Protein AF-A0A0Q5ERV8-F1 (afdb_monomer)

Secondary structure (DSSP, 8-state):
--HHHHHH-TT-HHHHHHHHTT--HHHHHHHHHS-PPPPPPPTTGGGS-B--TTPPPP---EEEEEE--EEEEEPPPEEEEEEEEE----SS----EEEEEEEEEEEEEEEEEES--SEEEEEEETTEEEEE-S--HHHHHHHHHHHHHEEEE---TTPPPPHHHHHHH-TTSS---TTEEEEEEEEEE-GGGTTPPPPEEEEEEE-TT---SSPPPPSS-EEEEEE-SS-------S-EEEEEEE--EESSEEE--SB--BS-EEEEEEEEEEEEEEEE--SB--BSS--SEEEEEEEEEEEEEE--SS---SS---SEEEEEEEEESSEEE-

Solvent-accessible surface area (backbone atoms only — not comparable to full-atom values): 19159 Å² total; per-residue (Å²): 125,57,42,47,43,72,76,55,38,79,82,29,69,67,55,50,49,41,59,75,67,66,65,49,56,58,60,51,46,29,71,76,69,20,81,74,74,76,81,74,86,56,94,66,61,59,40,53,59,47,71,62,85,90,64,83,78,45,78,74,72,47,77,46,75,59,33,15,24,32,51,75,43,71,55,74,65,42,80,43,78,44,80,41,80,50,82,62,89,56,102,66,92,59,71,79,50,73,45,77,44,78,38,22,28,36,37,36,27,35,39,52,31,52,30,54,40,72,43,72,42,34,34,25,51,71,86,39,81,52,37,42,65,82,80,43,77,67,21,70,66,38,31,65,62,41,52,73,43,38,47,83,44,48,9,39,80,84,46,64,46,56,66,76,54,20,73,74,69,35,82,88,68,48,75,42,54,54,38,32,16,31,38,36,40,51,67,38,82,20,46,96,51,75,47,52,83,77,52,41,34,35,27,40,28,25,69,78,86,70,77,67,93,59,81,85,79,72,95,66,68,42,72,66,50,74,48,56,100,61,91,76,91,67,90,68,88,66,52,34,40,27,44,36,40,45,64,49,76,38,73,71,54,75,55,69,53,80,38,76,56,48,68,44,41,43,30,43,40,37,34,42,36,38,32,52,28,39,40,46,56,44,59,68,73,50,63,79,46,82,36,44,31,41,42,32,35,44,34,41,30,53,31,38,40,41,59,43,88,68,90,81,59,97,88,56,83,56,82,38,80,49,76,47,63,75,48,75,74,37,73,48,83,83

Mean predicted aligned error: 19.06 Å

Foldseek 3Di:
DFPLCVPQNPPDPVNVVCVVVVVCVSVVCRVVPNDDDPDPDDPCPQQFEEADPPDDAADDAFKDDWGFFYWPFWDDKDKDFDWDFDDDPDPDDDDTDTDTDIWIWMKTKTWTHFDQFPDFQWKDWLNHTQAHPPPDPVRVVRVVVSVVFKDWDNQAQPAAFDVLVCVPQNPPPGDRNHRTTMMMGHGDTCRVVVNDDTGMITITGHDPDDPPPDDDDDPDEAAEDEDDPDDDPDDDDDHYAEYEYEQAEAAEEEDDALDEDDAHYAEYEYYNYEYAYYEYDDDHDDYNDDHQEYEYYAYEYAEEEYEDRTDDDPPDDHNYYDYYNYYYNYYDYD

pLDDT: mean 71.73, std 18.03, range [36.09, 97.12]

Sequence (334 aa):
MSLSASLFGRDSLIFKATNVLGLGLPGVLDKEFGPKDPDPQRLGELSAQTAKESEPRAIIWGRVRPIGGNIIHCQEPIKRMVKESTQGGGKGGGGKKETKVEHVFRTYAIGVCEGPITSFSRIWRNNKLVYDARGNEWGDVNNPVFLQAYRLYLGGWDQMPSPDLEAIWGVGNVPAYRGTAYIVAIDEDLTEMSGAVPQFQFEVERAEGFSLTSRVYPVEVIEAVESTPAKADAPWQGFTEALGSSGLSLEAGSLRDTLKKSSYLEALETSGLSIESGELRQTLKQSVVPPEALSSSGMSIQSGDLRRALISYLNYAPEGISSSGVSVTSGTLS

Radius of gyration: 34.54 Å; Cα contacts (8 Å, |Δi|>4): 684; chains: 1; bounding box: 85×52×98 Å

Nearest PDB structures (foldseek):
  6tba-assembly1_8A  TM=6.656E-01  e=7.388E-09  Rhodobacter capsulatus SB 1003
  6fm2-assembly1_B-2  TM=2.919E-01  e=1.476E+00  Mus musculus
  7aeb-assembly1_M  TM=2.216E-01  e=1.137E+00  Algoriphagus machipongonensis
  8fqc-assembly1_U1  TM=1.697E-01  e=4.000E-01  Agrobacterium phage Milano
  7b5h-assembly1_AK  TM=1.975E-01  e=1.024E+00  Nostoc sp. PCC 7120 = FACHB-418

Structure (mmCIF, N/CA/C/O backbone):
data_AF-A0A0Q5ERV8-F1
#
_entry.id   AF-A0A0Q5ERV8-F1
#
loop_
_atom_site.group_PDB
_atom_site.id
_atom_site.type_symbol
_atom_site.label_atom_id
_atom_site.label_alt_id
_atom_site.label_comp_id
_atom_site.label_asym_id
_atom_site.label_entity_id
_atom_site.label_seq_id
_atom_site.pdbx_PDB_ins_code
_atom_site.Cartn_x
_atom_site.Cartn_y
_atom_site.Cartn_z
_atom_site.occupancy
_atom_site.B_iso_or_equiv
_atom_site.auth_seq_id
_atom_site.auth_comp_id
_atom_site.auth_asym_id
_atom_site.auth_atom_id
_atom_site.pdbx_PDB_model_num
ATOM 1 N N . MET A 1 1 ? -19.754 16.265 -28.625 1.00 49.19 1 MET A N 1
ATOM 2 C CA . MET A 1 1 ? -19.978 16.956 -29.918 1.00 49.19 1 MET A CA 1
ATOM 3 C C . MET A 1 1 ? -19.970 18.446 -29.645 1.00 49.19 1 MET A C 1
ATOM 5 O O . MET A 1 1 ? -20.513 18.831 -28.618 1.00 49.19 1 MET A O 1
ATOM 9 N N . SER A 1 2 ? -19.336 19.257 -30.494 1.00 53.25 2 SER A N 1
ATOM 10 C CA . SER A 1 2 ? -19.306 20.711 -30.287 1.00 53.25 2 SER A CA 1
ATOM 11 C C . SER A 1 2 ? -20.701 21.310 -30.529 1.00 53.25 2 SER A C 1
ATOM 13 O O . SER A 1 2 ? -21.448 20.839 -31.396 1.00 53.25 2 SER A O 1
ATOM 15 N N . LEU A 1 3 ? -21.086 22.292 -29.714 1.00 57.50 3 LEU A N 1
ATOM 16 C CA . LEU A 1 3 ? -22.411 22.907 -29.735 1.00 57.50 3 LEU A CA 1
ATOM 17 C C . LEU A 1 3 ? -22.638 23.629 -31.066 1.00 57.50 3 LEU A C 1
ATOM 19 O O . LEU A 1 3 ? -23.703 23.502 -31.668 1.00 57.50 3 LEU A O 1
ATOM 23 N N . SER A 1 4 ? -21.607 24.299 -31.577 1.00 53.41 4 SER A N 1
ATOM 24 C CA . SER A 1 4 ? -21.635 25.015 -32.852 1.00 53.41 4 SER A CA 1
ATOM 25 C C . SER A 1 4 ? -21.908 24.085 -34.048 1.00 53.41 4 SER A C 1
ATOM 27 O O . SER A 1 4 ? -22.674 24.440 -34.948 1.00 53.41 4 SER A O 1
ATOM 29 N N . ALA A 1 5 ? -21.384 22.855 -34.022 1.00 58.03 5 ALA A N 1
ATOM 30 C CA . ALA A 1 5 ? -21.667 21.834 -35.032 1.00 58.03 5 ALA A CA 1
ATOM 31 C C . ALA A 1 5 ? -23.099 21.274 -34.937 1.00 58.03 5 ALA A C 1
ATOM 33 O O . ALA A 1 5 ? -23.677 20.915 -35.964 1.00 58.03 5 ALA A O 1
ATOM 34 N N . SER A 1 6 ? -23.674 21.214 -33.730 1.00 60.22 6 SER A N 1
ATOM 35 C CA . SER A 1 6 ? -25.061 20.776 -33.512 1.00 60.22 6 SER A CA 1
ATOM 36 C C . SER A 1 6 ? -26.098 21.846 -33.872 1.00 60.22 6 SER A C 1
ATOM 38 O O . SER A 1 6 ? -27.171 21.512 -34.364 1.00 60.22 6 SER A O 1
ATOM 40 N N . LEU A 1 7 ? -25.763 23.127 -33.675 1.00 60.00 7 LEU A N 1
ATOM 41 C CA . LEU A 1 7 ? -26.682 24.251 -33.862 1.00 60.00 7 LEU A CA 1
ATOM 42 C C . LEU A 1 7 ? -26.772 24.702 -35.325 1.00 60.00 7 LEU A C 1
ATOM 44 O O . LEU A 1 7 ? -27.844 25.072 -35.794 1.00 60.00 7 LEU A O 1
ATOM 48 N N . PHE A 1 8 ? -25.653 24.660 -36.056 1.00 61.97 8 PHE A N 1
ATOM 49 C CA . PHE A 1 8 ? -25.588 25.139 -37.440 1.00 61.97 8 PHE A CA 1
ATOM 50 C C . PHE A 1 8 ? -25.385 24.028 -38.468 1.00 61.97 8 PHE A C 1
ATOM 52 O O . PHE A 1 8 ? -25.477 24.294 -39.661 1.00 61.97 8 PHE A O 1
ATOM 59 N N . GLY A 1 9 ? -25.102 22.797 -38.040 1.00 54.19 9 GLY A N 1
ATOM 60 C CA . GLY A 1 9 ? -24.682 21.721 -38.931 1.00 54.19 9 GLY A CA 1
ATOM 61 C C . GLY A 1 9 ? -23.258 21.946 -39.447 1.00 54.19 9 GLY A C 1
ATOM 62 O O . GLY A 1 9 ? -22.920 23.002 -39.984 1.00 54.19 9 GLY A O 1
ATOM 63 N N . ARG A 1 10 ? -22.411 20.921 -39.320 1.00 58.88 10 ARG A N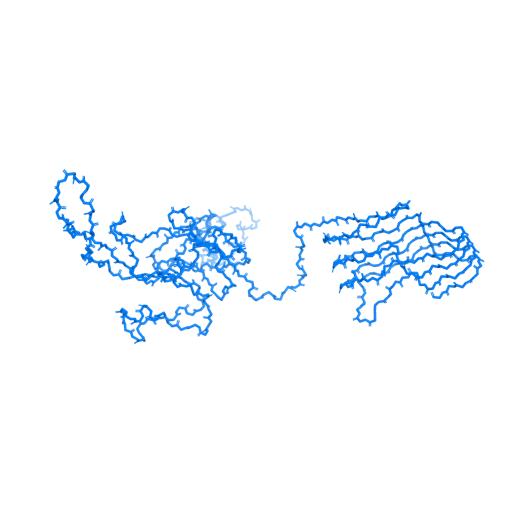 1
ATOM 64 C CA . ARG A 1 10 ? -20.982 20.963 -39.691 1.00 58.88 10 ARG A CA 1
ATOM 65 C C . ARG A 1 10 ? -20.732 21.350 -41.160 1.00 58.88 10 ARG A C 1
ATOM 67 O O . ARG A 1 10 ? -19.657 21.846 -41.490 1.00 58.88 10 ARG A O 1
ATOM 74 N N . ASP A 1 11 ? -21.732 21.159 -42.021 1.00 57.53 11 ASP A N 1
ATOM 75 C CA . ASP A 1 11 ? -21.670 21.464 -43.451 1.00 57.53 11 ASP A CA 1
ATOM 76 C C . ASP A 1 11 ? -22.308 22.789 -43.879 1.00 57.53 11 ASP A C 1
ATOM 78 O O . ASP A 1 11 ? -22.239 23.122 -45.065 1.00 57.53 11 ASP A O 1
ATOM 82 N N . SER A 1 12 ? -22.881 23.573 -42.961 1.00 63.12 12 SER A N 1
ATOM 83 C CA . SER A 1 12 ? -23.524 24.829 -43.348 1.00 63.12 12 SER A CA 1
ATOM 84 C C . SER A 1 12 ? -22.529 25.892 -43.812 1.00 63.12 12 SER A C 1
ATOM 86 O O . SER A 1 12 ? -21.405 26.018 -43.316 1.00 63.12 12 SER A O 1
ATOM 88 N N . LEU A 1 13 ? -22.989 26.710 -44.764 1.00 57.94 13 LEU A N 1
ATOM 89 C CA . LEU A 1 13 ? -22.261 27.874 -45.272 1.00 57.94 13 LEU A CA 1
ATOM 90 C C . LEU A 1 13 ? -21.894 28.852 -44.151 1.00 57.94 13 LEU A C 1
ATOM 92 O O . LEU A 1 13 ? -20.821 29.436 -44.198 1.00 57.94 13 LEU A O 1
ATOM 96 N N . ILE A 1 14 ? -22.737 28.985 -43.124 1.00 59.53 14 ILE A N 1
ATOM 97 C CA . ILE A 1 14 ? -22.493 29.865 -41.973 1.00 59.53 14 ILE A CA 1
ATOM 98 C C . ILE A 1 14 ? -21.323 29.343 -41.129 1.00 59.53 14 ILE A C 1
ATOM 100 O O . ILE A 1 14 ? -20.436 30.119 -40.770 1.00 59.53 14 ILE A O 1
ATOM 104 N N . PHE A 1 15 ? -21.264 28.033 -40.867 1.00 55.47 15 PHE A N 1
ATOM 105 C CA . PHE A 1 15 ? -20.173 27.411 -40.111 1.00 55.47 15 PHE A CA 1
ATOM 106 C C . PHE A 1 15 ? -18.837 27.457 -40.873 1.00 55.47 15 PHE A C 1
ATOM 108 O O . PHE A 1 15 ? -17.791 27.769 -40.304 1.00 55.47 15 PHE A O 1
ATOM 115 N N . LYS A 1 16 ? -18.864 27.201 -42.189 1.00 57.66 16 LYS A N 1
ATOM 116 C CA . LYS A 1 16 ? -17.670 27.262 -43.050 1.00 57.66 16 LYS A CA 1
ATOM 117 C C . LYS A 1 16 ? -17.186 28.701 -43.261 1.00 57.66 16 LYS A C 1
ATOM 119 O O . LYS A 1 16 ? -15.992 28.953 -43.137 1.00 57.66 16 LYS A O 1
ATOM 124 N N . ALA A 1 17 ? -18.088 29.652 -43.511 1.00 56.34 17 ALA A N 1
ATOM 125 C CA . ALA A 1 17 ? -17.728 31.051 -43.741 1.00 56.34 17 ALA A CA 1
ATOM 126 C C . ALA A 1 17 ? -17.146 31.720 -42.488 1.00 56.34 17 ALA A C 1
ATOM 128 O O . ALA A 1 17 ? -16.145 32.420 -42.586 1.00 56.34 17 ALA A O 1
ATOM 129 N N . THR A 1 18 ? -17.712 31.477 -41.302 1.00 56.78 18 THR A N 1
ATOM 130 C CA . THR A 1 18 ? -17.202 32.071 -40.050 1.00 56.78 18 THR A CA 1
ATOM 131 C C . THR A 1 18 ? -15.837 31.517 -39.632 1.00 56.78 18 THR A C 1
ATOM 133 O O . THR A 1 18 ? -15.022 32.276 -39.107 1.00 56.78 18 THR A O 1
ATOM 136 N N . ASN A 1 19 ? -15.548 30.241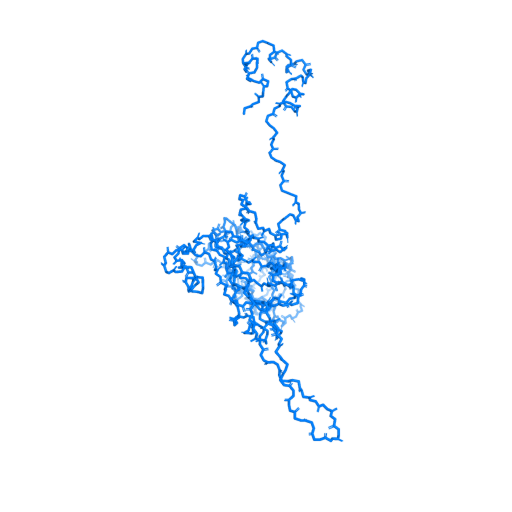 -39.926 1.00 55.16 19 ASN A N 1
ATOM 137 C CA . ASN A 1 19 ? -14.217 29.652 -39.734 1.00 55.16 19 ASN A CA 1
ATOM 138 C C . ASN A 1 19 ? -13.190 30.161 -40.759 1.00 55.16 19 ASN A C 1
ATOM 140 O O . ASN A 1 19 ? -12.080 30.513 -40.374 1.00 55.16 19 ASN A O 1
ATOM 144 N N . VAL A 1 20 ? -13.551 30.247 -42.046 1.00 55.81 20 VAL A N 1
ATOM 145 C CA . VAL A 1 20 ? -12.650 30.750 -43.106 1.00 55.81 20 VAL A CA 1
ATOM 146 C C . VAL A 1 20 ? -12.330 32.238 -42.925 1.00 55.81 20 VAL A C 1
ATOM 148 O O . VAL A 1 20 ? -11.217 32.664 -43.213 1.00 55.81 20 VAL A O 1
ATOM 151 N N . LEU A 1 21 ? -13.274 33.027 -42.403 1.00 56.84 21 LEU A N 1
ATOM 152 C CA . LEU A 1 21 ? -13.084 34.454 -42.119 1.00 56.84 21 LEU A CA 1
ATOM 153 C C . LEU A 1 21 ? -12.353 34.732 -40.793 1.00 56.84 21 LEU A C 1
ATOM 155 O O . LEU A 1 21 ? -12.175 35.894 -40.439 1.00 56.84 21 LEU A O 1
ATOM 159 N N . GLY A 1 22 ? -11.949 33.701 -40.038 1.00 48.47 22 GLY A N 1
ATOM 160 C CA . GLY A 1 22 ? -11.204 33.870 -38.785 1.00 48.47 22 GLY A CA 1
ATOM 161 C C . GLY A 1 22 ? -11.983 34.583 -37.673 1.00 48.47 22 GLY A C 1
ATOM 162 O O . GLY A 1 22 ? -11.385 35.040 -36.704 1.00 48.47 22 GLY A O 1
ATOM 163 N N . LEU A 1 23 ? -13.314 34.675 -37.783 1.00 62.12 23 LEU A N 1
ATOM 164 C CA . LEU A 1 23 ? -14.152 35.430 -36.844 1.00 62.12 23 LEU A CA 1
ATOM 165 C C . LEU A 1 23 ? -14.303 34.741 -35.479 1.00 62.12 23 LEU A C 1
ATOM 167 O O . LEU A 1 23 ? -14.907 35.311 -34.576 1.00 62.12 23 LEU A O 1
ATOM 171 N N . GLY A 1 24 ? -13.798 33.512 -35.318 1.00 58.03 24 GLY A N 1
ATOM 172 C CA . GLY A 1 24 ? -13.720 32.806 -34.033 1.00 58.03 24 GLY A CA 1
ATOM 173 C C . GLY A 1 24 ? -15.063 32.451 -33.383 1.00 58.03 24 GLY A C 1
ATOM 174 O O . GLY A 1 24 ? -15.069 31.752 -32.375 1.00 58.03 24 GLY A O 1
ATOM 175 N N . LEU A 1 25 ? -16.195 32.873 -33.961 1.00 61.00 25 LEU A N 1
ATOM 176 C CA . LEU A 1 25 ? -17.546 32.682 -33.422 1.00 61.00 25 LEU A CA 1
ATOM 177 C C . LEU A 1 25 ? -17.860 31.220 -33.056 1.00 61.00 25 LEU A C 1
ATOM 179 O O . LEU A 1 25 ? -18.384 31.010 -31.964 1.00 61.00 25 LEU A O 1
ATOM 183 N N . PRO A 1 26 ? -17.500 30.199 -33.865 1.00 57.97 26 PRO A N 1
ATOM 184 C CA . PRO A 1 26 ? -17.715 28.804 -33.478 1.00 57.97 26 PRO A CA 1
ATOM 185 C C . PRO A 1 26 ? -16.903 28.396 -32.240 1.00 57.97 26 PRO A C 1
ATOM 187 O O . PRO A 1 26 ? -17.426 27.718 -31.362 1.00 57.97 26 PRO A O 1
ATOM 190 N N . GLY A 1 27 ? -15.652 28.860 -32.134 1.00 60.34 27 GLY A N 1
ATOM 191 C CA . GLY A 1 27 ? -14.776 28.584 -30.993 1.00 60.34 27 GLY A CA 1
ATOM 192 C C . GLY A 1 27 ? -15.199 29.308 -29.713 1.00 60.34 27 GLY A C 1
ATOM 193 O O . GLY A 1 27 ? -15.074 28.746 -28.631 1.00 60.34 27 GLY A O 1
ATOM 194 N N . VAL A 1 28 ? -15.745 30.524 -29.820 1.00 65.44 28 VAL A N 1
ATOM 195 C CA . VAL A 1 28 ? -16.307 31.267 -28.677 1.00 65.44 28 VAL A CA 1
ATOM 196 C C . VAL A 1 28 ? -17.597 30.607 -28.182 1.00 65.44 28 VAL A C 1
ATOM 198 O O . VAL A 1 28 ? -17.741 30.387 -26.983 1.00 65.44 28 VAL A O 1
ATOM 201 N N . LEU A 1 29 ? -18.490 30.208 -29.096 1.00 63.91 29 LEU A N 1
ATOM 202 C CA . LEU A 1 29 ? -19.724 29.484 -28.764 1.00 63.91 29 LEU A CA 1
ATOM 203 C C . LEU A 1 29 ? -19.446 28.126 -28.109 1.00 63.91 29 LEU A C 1
ATOM 205 O O . LEU A 1 29 ? -20.093 27.783 -27.123 1.00 63.91 29 LEU A O 1
ATOM 209 N N . ASP A 1 30 ? -18.467 27.371 -28.611 1.00 61.72 30 ASP A N 1
ATOM 210 C CA . ASP A 1 30 ? -18.083 26.092 -28.006 1.00 61.72 30 ASP A CA 1
ATOM 211 C C . ASP A 1 30 ? -17.361 26.264 -26.665 1.00 61.72 30 ASP A C 1
ATOM 213 O O . ASP A 1 30 ? -17.523 25.433 -25.777 1.00 61.72 30 ASP A O 1
ATOM 217 N N . LYS A 1 31 ? -16.608 27.350 -26.474 1.00 65.25 31 LYS A N 1
ATOM 218 C CA . LYS A 1 31 ? -15.930 27.632 -25.204 1.00 65.25 31 LYS A CA 1
ATOM 219 C C . LYS A 1 31 ? -16.889 28.107 -24.107 1.00 65.25 31 LYS A C 1
ATOM 221 O O . LYS A 1 31 ? -16.689 27.760 -22.945 1.00 65.25 31 LYS A O 1
ATOM 226 N N . GLU A 1 32 ? -17.902 28.903 -24.447 1.00 68.00 32 GLU A N 1
ATOM 227 C CA . GLU A 1 32 ? -18.882 29.392 -23.465 1.00 68.00 32 GLU A CA 1
ATOM 228 C C . GLU A 1 32 ? -20.012 28.395 -23.191 1.00 68.00 32 GLU A C 1
ATOM 230 O O . GLU A 1 32 ? -20.431 28.253 -22.041 1.00 68.00 32 GLU A O 1
ATOM 235 N N . PHE A 1 33 ? -20.487 27.689 -24.221 1.00 65.44 33 PHE A N 1
ATOM 236 C CA . PHE A 1 33 ? -21.714 26.888 -24.151 1.00 65.44 33 PHE A CA 1
ATOM 237 C C . PHE A 1 33 ? -21.541 25.435 -24.612 1.00 65.44 33 PHE A C 1
ATOM 239 O O . PHE A 1 33 ? -22.496 24.659 -24.555 1.00 65.44 33 PHE A O 1
ATOM 246 N N . GLY A 1 34 ? -20.351 25.045 -25.074 1.00 66.12 34 GLY A N 1
ATOM 247 C CA . GLY A 1 34 ? -20.043 23.649 -25.369 1.00 66.12 34 GLY A CA 1
ATOM 248 C C . GLY A 1 34 ? -19.969 22.791 -24.104 1.00 66.12 34 GLY A C 1
ATOM 249 O O . GLY A 1 34 ? -19.878 23.318 -22.991 1.00 66.12 34 GLY A O 1
ATOM 250 N N . PRO A 1 35 ? -20.021 21.453 -24.250 1.00 58.66 35 PRO A N 1
ATOM 251 C CA . PRO A 1 35 ? -19.768 20.552 -23.135 1.00 58.66 35 PRO A CA 1
ATOM 252 C C . PRO A 1 35 ? -18.378 20.864 -22.585 1.00 58.66 35 PRO A C 1
ATOM 254 O O . PRO A 1 35 ? -17.379 20.668 -23.275 1.00 58.66 35 PRO A O 1
ATOM 257 N N . LYS A 1 36 ? -18.328 21.412 -21.369 1.00 62.06 36 LYS A N 1
ATOM 258 C CA . LYS A 1 36 ? -17.065 21.647 -20.679 1.00 62.06 36 LYS A CA 1
ATOM 259 C C . LYS A 1 36 ? -16.442 20.286 -20.423 1.00 62.06 36 LYS A C 1
ATOM 261 O O . LYS A 1 36 ? -17.098 19.420 -19.838 1.00 62.06 36 LYS A O 1
ATOM 266 N N . ASP A 1 37 ? -15.208 20.108 -20.878 1.00 63.56 37 ASP A N 1
ATOM 267 C CA . ASP A 1 37 ? -14.415 18.973 -20.433 1.00 63.56 37 ASP A CA 1
ATOM 268 C C . ASP A 1 37 ? -14.395 18.992 -18.896 1.00 63.56 37 ASP A C 1
ATOM 270 O O . ASP A 1 37 ? -14.334 20.078 -18.303 1.00 63.56 37 ASP A O 1
ATOM 274 N N . PRO A 1 38 ? -14.526 17.830 -18.234 1.00 64.12 38 PRO A N 1
ATOM 275 C CA . PRO A 1 38 ? -14.392 17.778 -16.788 1.00 64.12 38 PRO A CA 1
ATOM 276 C C . PRO A 1 38 ? -13.040 18.381 -16.406 1.00 64.12 38 PRO A C 1
ATOM 278 O O . PRO A 1 38 ? -12.035 18.118 -17.075 1.00 64.12 38 PRO A O 1
ATOM 281 N N . ASP A 1 39 ? -13.028 19.204 -15.355 1.00 67.62 39 ASP A N 1
ATOM 282 C CA . ASP A 1 39 ? -11.789 19.810 -14.876 1.00 67.62 39 ASP A CA 1
ATOM 283 C C . ASP A 1 39 ? -10.752 18.696 -14.645 1.00 67.62 39 ASP A C 1
ATOM 285 O O . ASP A 1 39 ? -11.054 17.707 -13.966 1.00 67.62 39 ASP A O 1
ATOM 289 N N . PRO A 1 40 ? -9.545 18.808 -15.229 1.00 68.06 40 PRO A N 1
ATOM 290 C CA . PRO A 1 40 ? -8.520 17.799 -15.034 1.00 68.06 40 PRO A CA 1
ATOM 291 C C . PRO A 1 40 ? -8.138 17.751 -13.555 1.00 68.06 40 PRO A C 1
ATOM 293 O O . PRO A 1 40 ? -8.025 18.795 -12.903 1.00 68.06 40 PRO A O 1
ATOM 296 N N . GLN A 1 41 ? -7.904 16.540 -13.040 1.00 67.44 41 GLN A N 1
ATOM 297 C CA . GLN A 1 41 ? -7.442 16.357 -11.666 1.00 67.44 41 GLN A CA 1
ATOM 298 C C . GLN A 1 41 ? -6.180 17.179 -11.420 1.00 67.44 41 GLN A C 1
ATOM 300 O O . GLN A 1 41 ? -5.211 17.121 -12.186 1.00 67.44 41 GLN A O 1
ATOM 305 N N . ARG A 1 42 ? -6.196 17.960 -10.342 1.00 74.94 42 ARG A N 1
ATOM 306 C CA . ARG A 1 42 ? -5.069 18.818 -9.985 1.00 74.94 42 ARG A CA 1
ATOM 307 C C . ARG A 1 42 ? -4.015 18.018 -9.239 1.00 74.94 42 ARG A C 1
ATOM 309 O O . ARG A 1 42 ? -4.303 17.067 -8.510 1.00 74.94 42 ARG A O 1
ATOM 316 N N . LEU A 1 43 ? -2.765 18.449 -9.382 1.00 71.81 43 LEU A N 1
ATOM 317 C CA . LEU A 1 43 ? -1.654 17.860 -8.647 1.00 71.81 43 LEU A CA 1
ATOM 318 C C . LEU A 1 43 ? -1.932 17.948 -7.135 1.00 71.81 43 LEU A C 1
ATOM 320 O O . LEU A 1 43 ? -2.144 19.035 -6.602 1.00 71.81 43 LEU A O 1
ATOM 324 N N . GLY A 1 44 ? -1.933 16.801 -6.456 1.00 72.81 44 GLY A N 1
ATOM 325 C CA . GLY A 1 44 ? -2.169 16.706 -5.013 1.00 72.81 44 GLY A CA 1
ATOM 326 C C . GLY A 1 44 ? -3.580 16.281 -4.598 1.00 72.81 44 GLY A C 1
ATOM 327 O O . GLY A 1 44 ? -3.740 15.865 -3.454 1.00 72.81 44 GLY A O 1
ATOM 328 N N . GLU A 1 45 ? -4.578 16.274 -5.489 1.00 71.56 45 GLU A N 1
ATOM 329 C CA . GLU A 1 45 ? -5.929 15.775 -5.152 1.00 71.56 45 GLU A CA 1
ATOM 330 C C . GLU A 1 45 ? -5.915 14.291 -4.757 1.00 71.56 45 GLU A C 1
ATOM 332 O O . GLU A 1 45 ? -6.629 13.881 -3.847 1.00 71.56 45 GLU A O 1
ATOM 337 N N . LEU A 1 46 ? -4.997 13.514 -5.340 1.00 78.38 46 LEU A N 1
ATOM 338 C CA . LEU A 1 46 ? -4.770 12.103 -5.014 1.00 78.38 46 LEU A CA 1
ATOM 339 C C . LEU A 1 46 ? -4.336 11.864 -3.554 1.00 78.38 46 LEU A C 1
ATOM 341 O O . LEU A 1 46 ? -4.472 10.754 -3.045 1.00 78.38 46 LEU A O 1
ATOM 345 N N . SER A 1 47 ? -3.807 12.886 -2.874 1.00 82.25 47 SER A N 1
ATOM 346 C CA . SER A 1 47 ? -3.281 12.773 -1.506 1.00 82.25 47 SER A CA 1
ATOM 347 C C . SER A 1 47 ? -4.347 12.837 -0.412 1.00 82.25 47 SER A C 1
ATOM 349 O O . SER A 1 47 ? -4.059 12.489 0.735 1.00 82.25 47 SER A O 1
ATOM 351 N N . ALA A 1 48 ? -5.554 13.295 -0.751 1.00 85.56 48 ALA A N 1
ATOM 352 C CA . ALA A 1 48 ? -6.647 13.454 0.194 1.00 85.56 48 ALA A CA 1
ATOM 353 C C . ALA A 1 48 ? -7.422 12.140 0.344 1.00 85.56 48 ALA A C 1
ATOM 355 O O . ALA A 1 48 ? -7.816 11.533 -0.650 1.00 85.56 48 ALA A O 1
ATOM 356 N N . GLN A 1 49 ? -7.658 11.710 1.585 1.00 92.31 49 GLN A N 1
ATOM 357 C CA . GLN A 1 49 ? -8.517 10.560 1.850 1.00 92.31 49 GLN A CA 1
ATOM 358 C C . GLN A 1 49 ? -9.988 10.974 1.796 1.00 92.31 49 GLN A C 1
ATOM 360 O O . GLN A 1 49 ? -10.389 11.968 2.410 1.00 92.31 49 GLN A O 1
ATOM 365 N N . THR A 1 50 ? -10.807 10.184 1.109 1.00 91.38 50 THR A N 1
ATOM 366 C CA . THR A 1 50 ? -12.246 10.430 0.956 1.00 91.38 50 THR A CA 1
ATOM 367 C C . THR A 1 50 ? -13.087 9.280 1.523 1.00 91.38 50 THR A C 1
ATOM 369 O O . THR A 1 50 ? -12.567 8.267 1.994 1.00 91.38 50 THR A O 1
ATOM 372 N N . ALA A 1 51 ? -14.405 9.476 1.566 1.00 92.12 51 ALA A N 1
ATOM 373 C CA . ALA A 1 51 ? -15.399 8.455 1.923 1.00 92.12 51 ALA A CA 1
ATOM 374 C C . ALA A 1 51 ? -16.656 8.607 1.049 1.00 92.12 51 ALA A C 1
ATOM 376 O O . ALA A 1 51 ? -17.783 8.452 1.518 1.00 92.12 51 ALA A O 1
ATOM 377 N N . LYS A 1 52 ? -16.462 9.057 -0.195 1.00 90.50 52 LYS A N 1
ATOM 378 C CA . LYS A 1 52 ? -17.543 9.427 -1.110 1.00 90.50 52 LYS A CA 1
ATOM 379 C C . LYS A 1 52 ? -17.762 8.328 -2.137 1.00 90.50 52 LYS A C 1
ATOM 381 O O . LYS A 1 52 ? -16.829 7.643 -2.560 1.00 90.50 52 LYS A O 1
ATOM 386 N N . GLU A 1 53 ? -19.006 8.201 -2.567 1.00 87.31 53 GLU A N 1
ATOM 387 C CA . GLU A 1 53 ? -19.346 7.390 -3.727 1.00 87.31 53 GLU A CA 1
ATOM 388 C C . GLU A 1 53 ? -18.905 8.096 -5.015 1.00 87.31 53 GLU A C 1
ATOM 390 O O . GLU A 1 53 ? -18.897 9.324 -5.092 1.00 87.31 53 GLU A O 1
ATOM 395 N N . SER A 1 54 ? -18.577 7.310 -6.042 1.00 85.69 54 SER A N 1
ATOM 396 C CA . SER A 1 54 ? -18.161 7.791 -7.373 1.00 85.69 54 SER A CA 1
ATOM 397 C C . SER A 1 54 ? -16.824 8.542 -7.433 1.00 85.69 54 SER A C 1
ATOM 399 O O . SER A 1 54 ? -16.538 9.201 -8.431 1.00 85.69 54 SER A O 1
ATOM 401 N N . GLU A 1 55 ? -15.978 8.416 -6.409 1.00 86.00 55 GLU A N 1
ATOM 402 C CA . GLU A 1 55 ? -14.586 8.862 -6.506 1.00 86.00 55 GLU A CA 1
ATOM 403 C C . GLU A 1 55 ? -13.813 7.977 -7.501 1.00 86.00 55 GLU A C 1
ATOM 405 O O . GLU A 1 55 ? -13.961 6.747 -7.487 1.00 86.00 55 GLU A O 1
ATOM 410 N N . PRO A 1 56 ? -12.990 8.569 -8.381 1.00 84.50 56 PRO A N 1
ATOM 411 C CA . PRO A 1 56 ? -12.218 7.818 -9.354 1.00 84.50 56 PRO A CA 1
ATOM 412 C C . PRO A 1 56 ? -11.181 6.936 -8.659 1.00 84.50 56 PRO A C 1
ATOM 414 O O . PRO A 1 56 ? -10.466 7.358 -7.748 1.00 84.50 56 PRO A O 1
ATOM 417 N N . ARG A 1 57 ? -11.057 5.695 -9.131 1.00 87.69 57 ARG A N 1
ATOM 418 C CA . ARG A 1 57 ? -10.019 4.777 -8.664 1.00 87.69 57 ARG A CA 1
ATOM 419 C C . ARG A 1 57 ? -8.696 5.122 -9.337 1.00 87.69 57 ARG A C 1
ATOM 421 O O . ARG A 1 57 ? -8.590 5.079 -10.560 1.00 87.69 57 ARG A O 1
ATOM 428 N N . ALA A 1 58 ? -7.684 5.433 -8.535 1.00 89.00 58 ALA A N 1
ATOM 429 C CA . ALA A 1 58 ? -6.367 5.785 -9.043 1.00 89.00 58 ALA A CA 1
ATOM 430 C C . ALA A 1 58 ? -5.686 4.596 -9.736 1.00 89.00 58 ALA A C 1
ATOM 432 O O . ALA A 1 58 ? -5.627 3.499 -9.179 1.00 89.00 58 ALA A O 1
ATOM 433 N N . ILE A 1 59 ? -5.121 4.839 -10.917 1.00 89.12 59 ILE A N 1
ATOM 434 C CA . ILE A 1 59 ? -4.224 3.916 -11.615 1.00 89.12 59 ILE A CA 1
ATOM 435 C C . ILE A 1 59 ? -2.816 4.485 -11.480 1.00 89.12 59 ILE A C 1
ATOM 437 O O . ILE A 1 59 ? -2.594 5.669 -11.732 1.00 89.12 59 ILE A O 1
ATOM 441 N N . ILE A 1 60 ? -1.882 3.655 -11.028 1.00 86.88 60 ILE A N 1
ATOM 442 C CA . ILE A 1 60 ? -0.514 4.069 -10.720 1.00 86.88 60 ILE A CA 1
ATOM 443 C C . ILE A 1 60 ? 0.489 3.227 -11.495 1.00 86.88 60 ILE A C 1
ATOM 445 O O . ILE A 1 60 ? 0.247 2.053 -11.772 1.00 86.88 60 ILE A O 1
ATOM 449 N N . TRP A 1 61 ? 1.636 3.825 -11.792 1.00 85.88 61 TRP A N 1
ATOM 450 C CA . TRP A 1 61 ? 2.752 3.162 -12.454 1.00 85.88 61 TRP A CA 1
ATOM 451 C C . TRP A 1 61 ? 4.045 3.493 -11.717 1.00 85.88 61 TRP A C 1
ATOM 453 O O . TRP A 1 61 ? 4.290 4.652 -11.378 1.00 85.88 61 TRP A O 1
ATOM 463 N N . GLY A 1 62 ? 4.863 2.474 -11.449 1.00 86.94 62 GLY A N 1
ATOM 464 C CA . GLY A 1 62 ? 6.058 2.626 -10.625 1.00 86.94 62 GLY A CA 1
ATOM 465 C C . GLY A 1 62 ? 5.711 2.878 -9.157 1.00 86.94 62 GLY A C 1
ATOM 466 O O . GLY A 1 62 ? 4.725 2.347 -8.643 1.00 86.94 62 GLY A O 1
ATOM 467 N N . ARG A 1 63 ? 6.540 3.674 -8.473 1.00 89.38 63 ARG A N 1
ATOM 468 C CA . ARG A 1 63 ? 6.373 4.018 -7.056 1.00 89.38 63 ARG A CA 1
ATOM 469 C C . ARG A 1 63 ? 5.769 5.413 -6.917 1.00 89.38 63 ARG A C 1
ATOM 471 O O . ARG A 1 63 ? 6.416 6.401 -7.253 1.00 89.38 63 ARG A O 1
ATOM 478 N N . VAL A 1 64 ? 4.547 5.497 -6.391 1.00 87.69 64 VAL A N 1
ATOM 479 C CA . VAL A 1 64 ? 3.788 6.755 -6.295 1.00 87.69 64 VAL A CA 1
ATOM 480 C C . VAL A 1 64 ? 3.470 7.091 -4.840 1.00 87.69 64 VAL A C 1
ATOM 482 O O . VAL A 1 64 ? 3.048 6.234 -4.064 1.00 87.69 64 VAL A O 1
ATOM 485 N N . ARG A 1 65 ? 3.665 8.366 -4.483 1.00 86.62 65 ARG A N 1
ATOM 486 C CA . ARG A 1 65 ? 3.364 8.964 -3.175 1.00 86.62 65 ARG A CA 1
ATOM 487 C C . ARG A 1 65 ? 2.937 10.426 -3.361 1.00 86.62 65 ARG A C 1
ATOM 489 O O . ARG A 1 65 ? 3.579 11.111 -4.155 1.00 86.62 65 ARG A O 1
ATOM 496 N N . PRO A 1 66 ? 2.016 10.964 -2.540 1.00 88.00 66 PRO A N 1
ATOM 497 C CA . PRO A 1 66 ? 1.145 10.288 -1.570 1.00 88.00 66 PRO A CA 1
ATOM 498 C C . PRO A 1 66 ? -0.240 9.972 -2.156 1.00 88.00 66 PRO A C 1
ATOM 500 O O . PRO A 1 66 ? -0.789 10.775 -2.906 1.00 88.00 66 PRO A O 1
ATOM 503 N N . ILE A 1 67 ? -0.815 8.830 -1.770 1.00 92.81 67 ILE A N 1
ATOM 504 C CA . ILE A 1 67 ? -2.187 8.427 -2.125 1.00 92.81 67 ILE A CA 1
ATOM 505 C C . ILE A 1 67 ? -3.032 8.397 -0.849 1.00 92.81 67 ILE A C 1
ATOM 507 O O . ILE A 1 67 ? -2.632 7.731 0.096 1.00 92.81 67 ILE A O 1
ATOM 511 N N . GLY A 1 68 ? -4.164 9.098 -0.794 1.00 91.31 68 GLY A N 1
ATOM 512 C CA . GLY A 1 68 ? -5.047 9.134 0.384 1.00 91.31 68 GLY A CA 1
ATOM 513 C C . GLY A 1 68 ? -6.041 7.969 0.458 1.00 91.31 68 GLY A C 1
ATOM 514 O O . GLY A 1 68 ? -6.385 7.505 1.541 1.00 91.31 68 GLY A O 1
ATOM 515 N N . GLY A 1 69 ? -6.462 7.447 -0.698 1.00 92.75 69 GLY A N 1
ATOM 516 C CA . GLY A 1 69 ? -7.458 6.376 -0.795 1.00 92.75 69 GLY A CA 1
ATOM 517 C C . GLY A 1 69 ? -8.888 6.821 -0.453 1.00 92.75 69 GLY A C 1
ATOM 518 O O . GLY A 1 69 ? -9.143 7.966 -0.088 1.00 92.75 69 GLY A O 1
ATOM 519 N N . ASN A 1 70 ? -9.839 5.900 -0.578 1.00 95.19 70 ASN A N 1
ATOM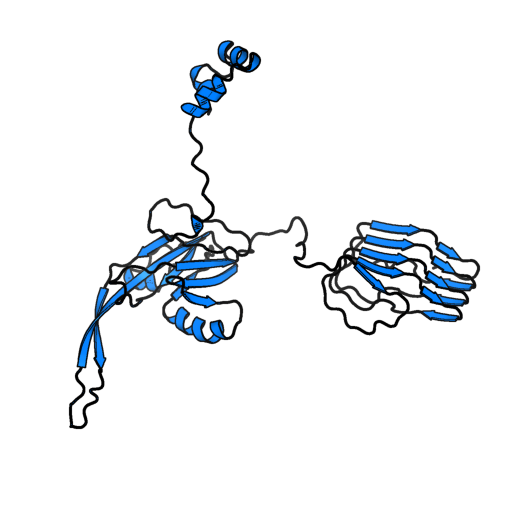 520 C CA . ASN A 1 70 ? -11.256 6.115 -0.281 1.00 95.19 70 ASN A CA 1
ATOM 521 C C . ASN A 1 70 ? -11.756 5.037 0.687 1.00 95.19 70 ASN A C 1
ATOM 523 O O . ASN A 1 70 ? -11.445 3.858 0.516 1.00 95.19 70 ASN A O 1
ATOM 527 N N . ILE A 1 71 ? -12.537 5.410 1.699 1.00 95.50 71 ILE A N 1
ATOM 528 C CA . ILE A 1 71 ? -13.153 4.444 2.617 1.00 95.50 71 ILE A CA 1
ATOM 529 C C . ILE A 1 71 ? -14.235 3.669 1.853 1.00 95.50 71 ILE A C 1
ATOM 531 O O . ILE A 1 71 ? -15.222 4.248 1.410 1.00 95.50 71 ILE A O 1
ATOM 535 N N . ILE A 1 72 ? -14.049 2.354 1.709 1.00 94.44 72 ILE A N 1
ATOM 536 C CA . ILE A 1 72 ? -14.920 1.464 0.913 1.00 94.44 72 ILE A CA 1
ATOM 537 C C . ILE A 1 72 ? -15.843 0.593 1.768 1.00 94.44 72 ILE A C 1
ATOM 539 O O . ILE A 1 72 ? -16.818 0.039 1.261 1.00 94.44 72 ILE A O 1
ATOM 543 N N . HIS A 1 73 ? -15.516 0.431 3.0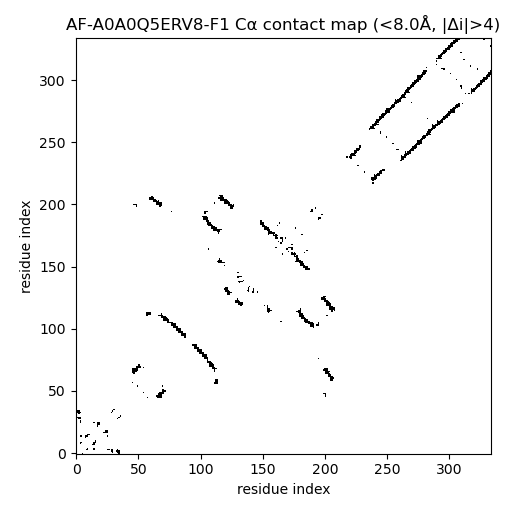49 1.00 93.62 73 HIS A N 1
ATOM 544 C CA . HIS A 1 73 ? -16.304 -0.338 4.004 1.00 93.62 73 HIS A CA 1
ATOM 545 C C . HIS A 1 73 ? -16.054 0.209 5.405 1.00 93.62 73 HIS A C 1
ATOM 547 O O . HIS A 1 73 ? -14.914 0.530 5.737 1.00 93.62 73 HIS A O 1
ATOM 553 N N . CYS A 1 74 ? -17.082 0.344 6.237 1.00 93.81 74 CYS A N 1
ATOM 554 C CA . CYS A 1 74 ? -16.907 0.942 7.556 1.00 93.81 74 CYS A CA 1
ATOM 555 C C . CYS A 1 74 ? -18.009 0.505 8.518 1.00 93.81 74 CYS A C 1
ATOM 557 O O . CYS A 1 74 ? -19.191 0.670 8.225 1.00 93.81 74 CYS A O 1
ATOM 559 N N . GLN A 1 75 ? -17.622 -0.027 9.675 1.00 93.19 75 GLN A N 1
ATOM 560 C CA . GLN A 1 75 ? -18.543 -0.343 10.764 1.00 93.19 75 GLN A CA 1
ATOM 561 C C . GLN A 1 75 ? -19.007 0.932 11.470 1.00 93.19 75 GLN A C 1
ATOM 563 O O . GLN A 1 75 ? -18.360 1.976 11.382 1.00 93.19 75 GLN A O 1
ATOM 568 N N . GLU A 1 76 ? -20.108 0.864 12.208 1.00 89.88 76 GLU A N 1
ATOM 569 C CA . GLU A 1 76 ? -20.421 1.876 13.217 1.00 89.88 76 GLU A CA 1
ATOM 570 C C . GLU A 1 76 ? -19.408 1.816 14.379 1.00 89.88 76 GLU A C 1
ATOM 572 O O . GLU A 1 76 ? -18.885 0.741 14.685 1.00 89.88 76 GLU A O 1
ATOM 577 N N . PRO A 1 77 ? -19.085 2.951 15.023 1.00 87.75 77 PRO A N 1
ATOM 578 C CA . PRO A 1 77 ? -18.177 2.965 16.165 1.00 87.75 77 PRO A CA 1
ATOM 579 C C . PRO A 1 77 ? -18.787 2.216 17.360 1.00 87.75 77 PRO A C 1
ATOM 581 O O . PRO A 1 77 ? -19.888 2.536 17.811 1.00 87.75 77 PRO A O 1
ATOM 584 N N . ILE A 1 78 ? -18.053 1.247 17.909 1.00 87.56 78 ILE A N 1
ATOM 585 C CA . ILE A 1 78 ? -18.482 0.442 19.057 1.00 87.56 78 ILE A CA 1
ATOM 586 C C . ILE A 1 78 ? -17.772 0.932 20.314 1.00 87.56 78 ILE A C 1
ATOM 588 O O . ILE A 1 78 ? -16.547 0.916 20.403 1.00 87.56 78 ILE A O 1
ATOM 592 N N . LYS A 1 79 ? -18.548 1.302 21.331 1.00 85.00 79 LYS A N 1
ATOM 593 C CA . LYS A 1 79 ? -18.033 1.639 22.662 1.00 85.00 79 LYS A CA 1
ATOM 594 C C . LYS A 1 79 ? -17.857 0.372 23.497 1.00 85.00 79 LYS A C 1
ATOM 596 O O . LYS A 1 79 ? -18.799 -0.404 23.651 1.00 85.00 79 LYS A O 1
ATOM 601 N N . ARG A 1 80 ? -16.667 0.157 24.059 1.00 83.88 80 ARG A N 1
ATOM 602 C CA . ARG A 1 80 ? -16.370 -0.952 24.977 1.00 83.88 80 ARG A CA 1
ATOM 603 C C . ARG A 1 80 ? -15.741 -0.416 26.254 1.00 83.88 80 ARG A C 1
ATOM 605 O O . ARG A 1 80 ? -14.847 0.420 26.217 1.00 83.88 80 ARG A O 1
ATOM 612 N N . MET A 1 81 ? -16.193 -0.919 27.399 1.00 70.06 81 MET A N 1
ATOM 613 C CA . MET A 1 81 ? -15.552 -0.611 28.676 1.00 70.06 81 MET A CA 1
ATOM 614 C C . MET A 1 81 ? -14.292 -1.458 28.825 1.00 70.06 81 MET A C 1
ATOM 616 O O . MET A 1 81 ? -14.382 -2.677 28.981 1.00 70.06 81 MET A O 1
ATOM 620 N N . VAL A 1 82 ? -13.132 -0.812 28.821 1.00 73.81 82 VAL A N 1
ATOM 621 C CA . VAL A 1 82 ? -11.849 -1.450 29.108 1.00 73.81 82 VAL A CA 1
ATOM 622 C C . VAL A 1 82 ? -11.506 -1.183 30.570 1.00 73.81 82 VAL A C 1
ATOM 624 O O . VAL A 1 82 ? -11.713 -0.091 31.105 1.00 73.81 82 VAL A O 1
ATOM 627 N N . LYS A 1 83 ? -11.048 -2.224 31.266 1.00 65.12 83 LYS A N 1
ATOM 628 C CA . LYS A 1 83 ? -10.576 -2.091 32.643 1.00 65.12 83 LYS A CA 1
ATOM 629 C C . LYS A 1 83 ? -9.120 -1.656 32.609 1.00 65.12 83 LYS A C 1
ATOM 631 O O . LYS A 1 83 ? -8.261 -2.461 32.260 1.00 65.12 83 LYS A O 1
ATOM 636 N N . GLU A 1 84 ? -8.841 -0.432 33.032 1.00 64.69 84 GLU A N 1
ATOM 637 C CA . GLU A 1 84 ? -7.471 0.022 33.229 1.00 64.69 84 GLU A CA 1
ATOM 638 C C . GLU A 1 84 ? -7.102 -0.071 34.712 1.00 64.69 84 GLU A C 1
ATOM 640 O O . GLU A 1 84 ? -7.818 0.414 35.599 1.00 64.69 84 GLU A O 1
ATOM 645 N N . SER A 1 85 ? -5.973 -0.720 35.011 1.00 51.72 85 SER A N 1
ATOM 646 C CA . SER A 1 85 ? -5.429 -0.719 36.367 1.00 51.72 85 SER A CA 1
ATOM 647 C C . SER A 1 85 ? -4.479 0.462 36.535 1.00 51.72 85 SER A C 1
ATOM 649 O O . SER A 1 85 ? -3.306 0.388 36.175 1.00 51.72 85 SER A O 1
ATOM 651 N N . THR A 1 86 ? -4.963 1.551 37.121 1.00 51.84 86 THR A N 1
ATOM 652 C CA . THR A 1 86 ? -4.091 2.639 37.579 1.00 51.84 86 THR A CA 1
ATOM 653 C C . THR A 1 86 ? -3.384 2.233 38.871 1.00 51.84 86 THR A C 1
ATOM 655 O O . THR A 1 86 ? -4.023 1.929 39.883 1.00 51.84 86 THR A O 1
ATOM 658 N N . GLN A 1 87 ? -2.050 2.217 38.852 1.00 46.72 87 GLN A N 1
ATOM 659 C CA . GLN A 1 87 ? -1.235 1.948 40.033 1.00 46.72 87 GLN A CA 1
ATOM 660 C C . GLN A 1 87 ? -1.208 3.209 40.913 1.00 46.72 87 GLN A C 1
ATOM 662 O O . GLN A 1 87 ? -0.545 4.193 40.600 1.00 46.72 87 GLN A O 1
ATOM 667 N N . GLY A 1 88 ? -1.980 3.202 42.003 1.00 45.81 88 GLY A N 1
ATOM 668 C CA . GLY A 1 88 ? -2.014 4.293 42.975 1.00 45.81 88 GLY A CA 1
ATOM 669 C C . GLY A 1 88 ? -0.694 4.390 43.739 1.00 45.81 88 GLY A C 1
ATOM 670 O O . GLY A 1 88 ? -0.472 3.660 44.702 1.00 45.81 88 GLY A O 1
ATOM 671 N N . GLY A 1 89 ? 0.193 5.284 43.306 1.00 45.88 89 GLY A N 1
ATOM 672 C CA . GLY A 1 89 ? 1.426 5.624 44.011 1.00 45.88 89 GLY A CA 1
ATOM 673 C C . GLY A 1 89 ? 1.142 6.498 45.231 1.00 45.88 89 GLY A C 1
ATOM 674 O O . GLY A 1 89 ? 1.183 7.719 45.147 1.00 45.88 89 GLY A O 1
ATOM 675 N N . GLY A 1 90 ? 0.858 5.871 46.371 1.00 49.06 90 GLY A N 1
ATOM 676 C CA . GLY A 1 90 ? 0.770 6.528 47.672 1.00 49.06 90 GLY A CA 1
ATOM 677 C C . GLY A 1 90 ? 1.425 5.652 48.732 1.00 49.06 90 GLY A C 1
ATOM 678 O O . GLY A 1 90 ? 1.114 4.467 48.839 1.00 49.06 90 GLY A O 1
ATOM 679 N N . LYS A 1 91 ? 2.358 6.220 49.505 1.00 54.38 91 LYS A N 1
ATOM 680 C CA . LYS A 1 91 ? 3.078 5.557 50.605 1.00 54.38 91 LYS A CA 1
ATOM 681 C C . LYS A 1 91 ? 2.096 5.283 51.758 1.00 54.38 91 LYS A C 1
ATOM 683 O O . LYS A 1 91 ? 2.064 6.011 52.739 1.00 54.38 91 LYS A O 1
ATOM 688 N N . GLY A 1 92 ? 1.241 4.277 51.585 1.00 50.31 92 GLY A N 1
ATOM 689 C CA . GLY A 1 92 ? 0.170 3.929 52.516 1.00 50.31 92 GLY A CA 1
ATOM 690 C C . GLY A 1 92 ? -0.963 3.156 51.843 1.00 50.31 92 GLY A C 1
ATOM 691 O O . GLY A 1 92 ? -1.992 3.735 51.529 1.00 50.31 92 GLY A O 1
ATOM 692 N N . GLY A 1 93 ? -0.765 1.853 51.615 1.00 51.50 93 GLY A N 1
ATOM 693 C CA . GLY A 1 93 ? -1.835 0.840 51.593 1.00 51.50 93 GLY A CA 1
ATOM 694 C C . GLY A 1 93 ? -3.095 1.073 50.741 1.00 51.50 93 GLY A C 1
ATOM 695 O O . GLY A 1 93 ? -4.148 0.560 51.106 1.00 51.50 93 GLY A O 1
ATOM 696 N N . GLY A 1 94 ? -3.036 1.819 49.635 1.00 42.72 94 GLY A N 1
ATOM 697 C CA . GLY A 1 94 ? -4.184 2.031 48.747 1.00 42.72 94 GLY A CA 1
ATOM 698 C C . GLY A 1 94 ? -4.294 0.931 47.691 1.00 42.72 94 GLY A C 1
ATOM 699 O O . GLY A 1 94 ? -3.429 0.823 46.825 1.00 42.72 94 GLY A O 1
ATOM 700 N N . GLY A 1 95 ? -5.343 0.108 47.761 1.00 52.78 95 GLY A N 1
ATOM 701 C CA . GLY A 1 95 ? -5.622 -0.950 46.785 1.00 52.78 95 GLY A CA 1
ATOM 702 C C . GLY A 1 95 ? -5.714 -0.447 45.337 1.00 52.78 95 GLY A C 1
ATOM 703 O O . GLY A 1 95 ? -5.984 0.728 45.083 1.00 52.78 95 GLY A O 1
ATOM 704 N N . LYS A 1 96 ? -5.495 -1.359 44.377 1.00 47.62 96 LYS A N 1
ATOM 705 C CA . LYS A 1 96 ? -5.650 -1.100 42.936 1.00 47.62 96 LYS A CA 1
ATOM 706 C C . LYS A 1 96 ? -7.037 -0.503 42.673 1.00 47.62 96 LYS A C 1
ATOM 708 O O . LYS A 1 96 ? -8.044 -1.187 42.835 1.00 47.62 96 LYS A O 1
ATOM 713 N N . LYS A 1 97 ? -7.094 0.767 42.271 1.00 49.69 97 LYS A N 1
ATOM 714 C CA . LYS A 1 97 ? -8.333 1.394 41.808 1.00 49.69 97 LYS A CA 1
ATOM 715 C C . LYS A 1 97 ? -8.508 1.001 40.342 1.00 49.69 97 LYS A C 1
ATOM 717 O O . LYS A 1 97 ? -7.797 1.515 39.480 1.00 49.69 97 LYS A O 1
ATOM 722 N N . GLU A 1 98 ? -9.387 0.033 40.086 1.00 55.00 98 GLU A N 1
ATOM 723 C CA . GLU A 1 98 ? -9.833 -0.296 38.730 1.00 55.00 98 GLU A CA 1
ATOM 724 C C . GLU A 1 98 ? -10.685 0.869 38.220 1.00 55.00 98 GLU A C 1
ATOM 726 O O . GLU A 1 98 ? -11.791 1.099 38.716 1.00 55.00 98 GLU A O 1
ATOM 731 N N . THR A 1 99 ? -10.168 1.624 37.253 1.00 60.38 99 THR A N 1
ATOM 732 C CA . THR A 1 99 ? -10.952 2.650 36.562 1.00 60.38 99 THR A CA 1
ATOM 733 C C . THR A 1 99 ? -11.453 2.022 35.267 1.00 60.38 99 THR A C 1
ATOM 735 O O . THR A 1 99 ? -10.669 1.519 34.466 1.00 60.38 99 THR A O 1
ATOM 738 N N . LYS A 1 100 ? -12.775 1.977 35.077 1.00 63.94 100 LYS A N 1
ATOM 739 C CA . LYS A 1 100 ? -13.363 1.566 33.798 1.00 63.94 100 LYS A CA 1
ATOM 740 C C . LYS A 1 100 ? -13.328 2.772 32.870 1.00 63.94 100 LYS A C 1
ATOM 742 O O . LYS A 1 100 ? -14.006 3.757 33.156 1.00 63.94 100 LYS A O 1
ATOM 747 N N . VAL A 1 101 ? -12.545 2.691 31.801 1.00 73.69 101 VAL A N 1
ATOM 748 C CA . VAL A 1 101 ? -12.484 3.719 30.758 1.00 73.69 101 VAL A CA 1
ATOM 749 C C . VAL A 1 101 ? -13.282 3.217 29.556 1.00 73.69 101 VAL A C 1
ATOM 751 O O . VAL A 1 101 ? -13.265 2.030 29.226 1.00 73.69 101 VAL A O 1
ATOM 754 N N . GLU A 1 102 ? -14.073 4.099 28.953 1.00 80.88 102 GLU A N 1
ATOM 755 C CA . GLU A 1 102 ? -14.822 3.795 27.735 1.00 80.88 102 GLU A CA 1
ATOM 756 C C . GLU A 1 102 ? -13.899 4.007 26.531 1.00 80.88 102 GLU A C 1
ATOM 758 O O . GLU A 1 102 ? -13.475 5.132 26.281 1.00 80.88 102 GLU A O 1
ATOM 763 N N . HIS A 1 103 ? -13.594 2.930 25.806 1.00 86.62 103 HIS A N 1
ATOM 764 C CA . HIS A 1 103 ? -12.833 2.974 24.561 1.00 86.62 103 HIS A CA 1
ATOM 765 C C . HIS A 1 103 ? -13.771 2.843 23.362 1.00 86.62 103 HIS A C 1
ATOM 767 O O . HIS A 1 103 ? -14.791 2.151 23.430 1.00 86.62 103 HIS A O 1
ATOM 773 N N . VAL A 1 104 ? -13.433 3.501 22.256 1.00 88.88 104 VAL A N 1
ATOM 774 C CA . VAL A 1 104 ? -14.206 3.478 21.010 1.00 88.88 104 VAL A CA 1
ATOM 775 C C . VAL A 1 104 ? -13.422 2.712 19.958 1.00 88.88 104 VAL A C 1
ATOM 777 O O . VAL A 1 104 ? -12.342 3.142 19.574 1.00 88.88 104 VAL A O 1
ATOM 780 N N . PHE A 1 105 ? -13.987 1.618 19.460 1.00 90.88 105 PHE A N 1
ATOM 781 C CA . PHE A 1 105 ? -13.363 0.761 18.459 1.00 90.88 105 PHE A CA 1
ATOM 782 C C . PHE A 1 105 ? -14.106 0.793 17.129 1.00 90.88 105 PHE A C 1
ATOM 784 O O . PHE A 1 105 ? -15.326 0.993 17.093 1.00 90.88 105 PHE A O 1
ATOM 791 N N . ARG A 1 106 ? -13.382 0.580 16.027 1.00 93.31 106 ARG A N 1
ATOM 792 C CA . ARG A 1 106 ? -13.983 0.532 14.690 1.00 93.31 106 ARG A CA 1
ATOM 793 C C . ARG A 1 106 ? -13.200 -0.358 13.730 1.00 93.31 106 ARG A C 1
ATOM 795 O O . ARG A 1 106 ? -11.981 -0.262 13.652 1.00 93.31 106 ARG A O 1
ATOM 802 N N . THR A 1 107 ? -13.924 -1.149 12.940 1.00 94.56 107 THR A N 1
ATOM 803 C CA . THR A 1 107 ? -13.372 -1.881 11.789 1.00 94.56 107 THR A CA 1
ATOM 804 C C . THR A 1 107 ? -13.752 -1.172 10.494 1.00 94.56 107 THR A C 1
ATOM 806 O O . THR A 1 107 ? -14.917 -0.813 10.297 1.00 94.56 107 THR A O 1
ATOM 809 N N . TYR A 1 108 ? -12.790 -0.951 9.603 1.00 95.31 108 TYR A N 1
ATOM 810 C CA . TYR A 1 108 ? -13.023 -0.270 8.328 1.00 95.31 108 TYR A CA 1
ATOM 811 C C . TYR A 1 108 ? -12.002 -0.687 7.266 1.00 95.31 108 TYR A C 1
ATOM 813 O O . TYR A 1 108 ? -10.947 -1.237 7.573 1.00 95.31 108 TYR A O 1
ATOM 821 N N . ALA A 1 109 ? -12.324 -0.418 6.003 1.00 96.50 109 ALA A N 1
ATOM 822 C CA . ALA A 1 109 ? -11.487 -0.709 4.853 1.00 96.50 109 ALA A CA 1
ATOM 823 C C . ALA A 1 109 ? -11.291 0.535 3.982 1.00 96.50 109 ALA A C 1
ATOM 825 O O . ALA A 1 109 ? -12.239 1.285 3.732 1.00 96.50 109 ALA A O 1
ATOM 826 N N . ILE A 1 110 ? -10.066 0.729 3.492 1.00 96.50 110 ILE A N 1
ATOM 827 C CA . ILE A 1 110 ? -9.679 1.851 2.628 1.00 96.50 110 ILE A CA 1
ATOM 828 C C . ILE A 1 110 ? -9.152 1.296 1.307 1.00 96.50 110 ILE A C 1
ATOM 830 O O . ILE A 1 110 ? -8.127 0.616 1.288 1.00 96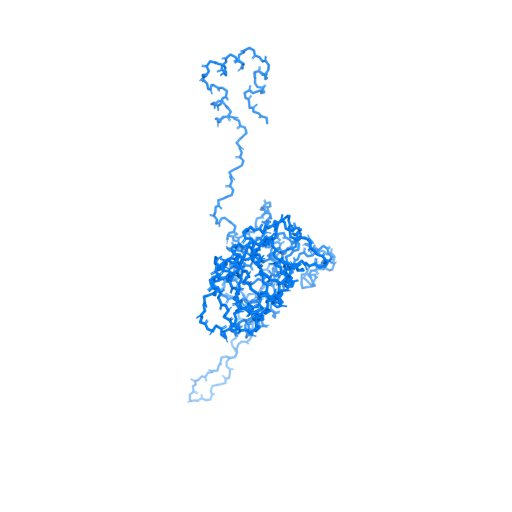.50 110 ILE A O 1
ATOM 834 N N . GLY A 1 111 ? -9.842 1.596 0.207 1.00 96.12 111 GLY A N 1
ATOM 835 C CA . GLY A 1 111 ? -9.388 1.318 -1.153 1.00 96.12 111 GLY A CA 1
ATOM 836 C C . GLY A 1 111 ? -8.364 2.356 -1.595 1.00 96.12 111 GLY A C 1
ATOM 837 O O . GLY A 1 111 ? -8.632 3.551 -1.539 1.00 96.12 111 GLY A O 1
ATOM 838 N N . VAL A 1 112 ? -7.187 1.911 -2.022 1.00 95.19 112 VAL A N 1
ATOM 839 C CA . VAL A 1 112 ? -6.040 2.791 -2.284 1.00 95.19 112 VAL A CA 1
ATOM 840 C C . VAL A 1 112 ? -5.898 3.081 -3.772 1.00 95.19 112 VAL A C 1
ATOM 842 O O . VAL A 1 112 ? -5.887 4.237 -4.184 1.00 95.19 112 VAL A O 1
ATOM 845 N N . CYS A 1 113 ? -5.788 2.038 -4.590 1.00 94.12 113 CYS A N 1
ATOM 846 C CA . CYS A 1 113 ? -5.603 2.165 -6.032 1.00 94.12 113 CYS A CA 1
ATOM 847 C C . CYS A 1 113 ? -6.037 0.887 -6.755 1.00 94.12 113 CYS A C 1
ATOM 849 O O . CYS A 1 113 ? -6.404 -0.115 -6.137 1.00 94.12 113 CYS A O 1
ATOM 851 N N . GLU A 1 114 ? -6.024 0.929 -8.080 1.00 93.56 114 GLU A N 1
ATOM 852 C CA . GLU A 1 114 ? -6.225 -0.247 -8.909 1.00 93.56 114 GLU A CA 1
ATOM 853 C C . GLU A 1 114 ? -5.061 -1.235 -8.758 1.00 93.56 114 GLU A C 1
ATOM 855 O O . GLU A 1 114 ? -3.895 -0.878 -8.956 1.00 93.56 114 GLU A O 1
ATOM 860 N N . GLY A 1 115 ? -5.409 -2.480 -8.432 1.00 90.00 115 GLY A N 1
ATOM 861 C CA . GLY A 1 115 ? -4.489 -3.609 -8.378 1.00 90.00 115 GLY A CA 1
ATOM 862 C C . GLY A 1 115 ? -4.418 -4.383 -9.704 1.00 90.00 115 GLY A C 1
ATOM 863 O O . GLY A 1 115 ? -5.169 -4.089 -10.635 1.00 90.00 115 GLY A O 1
ATOM 864 N N . PRO A 1 116 ? -3.528 -5.379 -9.802 1.00 92.38 116 PRO A N 1
ATOM 865 C CA . PRO A 1 116 ? -2.641 -5.831 -8.738 1.00 92.38 116 PRO A CA 1
ATOM 866 C C . PRO A 1 116 ? -1.443 -4.887 -8.576 1.00 92.38 116 PRO A C 1
ATOM 868 O O . PRO A 1 116 ? -0.908 -4.347 -9.547 1.00 92.38 116 PRO A O 1
ATOM 871 N N . ILE A 1 117 ? -1.053 -4.645 -7.327 1.00 92.06 117 ILE A N 1
ATOM 872 C CA . ILE A 1 117 ? 0.149 -3.877 -6.984 1.00 92.06 117 ILE A CA 1
ATOM 873 C C . ILE A 1 117 ? 1.274 -4.830 -6.580 1.00 92.06 117 ILE A C 1
ATOM 875 O O . ILE A 1 117 ? 1.021 -5.920 -6.073 1.00 92.06 117 ILE A O 1
ATOM 879 N N . THR A 1 118 ? 2.521 -4.398 -6.757 1.00 90.75 118 THR A N 1
ATOM 880 C CA . THR A 1 118 ? 3.696 -5.163 -6.324 1.00 90.75 118 THR A CA 1
ATOM 881 C C . THR A 1 118 ? 3.784 -5.179 -4.801 1.00 90.75 118 THR A C 1
ATOM 883 O O . THR A 1 118 ? 3.971 -6.232 -4.196 1.00 90.75 118 THR A O 1
ATOM 886 N N . SER A 1 119 ? 3.658 -4.009 -4.167 1.00 90.94 119 SER A N 1
ATOM 887 C CA . SER A 1 119 ? 3.718 -3.883 -2.710 1.00 90.94 119 SER A CA 1
ATOM 888 C C . SER A 1 119 ? 3.207 -2.528 -2.215 1.00 90.94 119 SER A C 1
ATOM 890 O O . SER A 1 119 ? 3.224 -1.517 -2.924 1.00 90.94 119 SER A O 1
ATOM 892 N N . PHE A 1 120 ? 2.787 -2.497 -0.949 1.00 93.88 120 PHE A N 1
ATOM 893 C CA . PHE A 1 120 ? 2.733 -1.259 -0.177 1.00 93.88 120 PHE A CA 1
ATOM 894 C C . PHE A 1 120 ? 4.149 -0.964 0.320 1.00 93.88 120 PHE A C 1
ATOM 896 O O . PHE A 1 120 ? 4.710 -1.764 1.061 1.00 93.88 120 PHE A O 1
ATOM 903 N N . SER A 1 121 ? 4.744 0.159 -0.083 1.00 93.38 121 SER A N 1
ATOM 904 C CA . SER A 1 121 ? 6.102 0.504 0.348 1.00 93.38 121 SER A CA 1
ATOM 905 C C . SER A 1 121 ? 6.089 1.181 1.713 1.00 93.38 121 SER A C 1
ATOM 907 O O . SER A 1 121 ? 6.841 0.792 2.601 1.00 93.38 121 SER A O 1
ATOM 909 N N . ARG A 1 122 ? 5.221 2.180 1.911 1.00 94.94 122 ARG A N 1
ATOM 910 C CA . ARG A 1 122 ? 5.107 2.917 3.178 1.00 94.94 122 ARG A CA 1
ATOM 911 C C . ARG A 1 122 ? 3.677 3.363 3.442 1.00 94.94 122 ARG A C 1
ATOM 913 O O . ARG A 1 122 ? 2.941 3.670 2.506 1.00 94.94 122 ARG A O 1
ATOM 920 N N . ILE A 1 123 ? 3.307 3.442 4.717 1.00 96.44 123 ILE A N 1
ATOM 921 C CA . ILE A 1 123 ? 1.990 3.917 5.154 1.00 96.44 123 ILE A CA 1
ATOM 922 C C . ILE A 1 123 ? 2.178 4.943 6.265 1.00 96.44 123 ILE A C 1
ATOM 924 O O . ILE A 1 123 ? 2.943 4.728 7.209 1.00 96.44 123 ILE A O 1
ATOM 928 N N . TRP A 1 124 ? 1.458 6.056 6.155 1.00 95.62 124 TRP A N 1
ATOM 929 C CA . TRP A 1 124 ? 1.375 7.081 7.186 1.00 95.62 124 TRP A CA 1
ATOM 930 C C . TRP A 1 124 ? -0.045 7.162 7.727 1.00 95.62 124 TRP A C 1
ATOM 932 O O . TRP A 1 124 ? -0.997 7.121 6.957 1.00 95.62 124 TRP A O 1
ATOM 942 N N . ARG A 1 125 ? -0.168 7.337 9.042 1.00 93.69 125 ARG A N 1
ATOM 943 C CA . ARG A 1 125 ? -1.412 7.581 9.778 1.00 93.69 125 ARG A CA 1
ATOM 944 C C . ARG A 1 125 ? -1.296 8.936 10.467 1.00 93.69 125 ARG A C 1
ATOM 946 O O . ARG A 1 125 ? -0.378 9.140 11.259 1.00 93.69 125 ARG A O 1
ATOM 953 N N . ASN A 1 126 ? -2.184 9.877 10.152 1.00 92.44 126 ASN A N 1
ATOM 954 C CA . ASN A 1 126 ? -2.136 11.270 10.614 1.00 92.44 126 ASN A CA 1
ATOM 955 C C . ASN A 1 126 ? -0.720 11.876 10.475 1.00 92.44 126 ASN A C 1
ATOM 957 O O . ASN A 1 126 ? -0.166 12.422 11.429 1.00 92.44 126 ASN A O 1
ATOM 961 N N . ASN A 1 127 ? -0.110 11.718 9.293 1.00 91.31 127 ASN A N 1
ATOM 962 C CA . ASN A 1 127 ? 1.263 12.131 8.953 1.00 91.31 127 ASN A CA 1
ATOM 963 C C . ASN A 1 127 ? 2.406 11.435 9.723 1.00 91.31 127 ASN A C 1
ATOM 965 O O . ASN A 1 127 ? 3.571 11.770 9.505 1.00 91.31 127 ASN A O 1
ATOM 969 N N . LYS A 1 128 ? 2.127 10.444 10.577 1.00 93.38 128 LYS A N 1
ATOM 970 C CA . LYS A 1 128 ? 3.152 9.626 11.245 1.00 93.38 128 LYS A CA 1
ATOM 971 C C . LYS A 1 128 ? 3.372 8.328 10.481 1.00 93.38 128 LYS A C 1
ATOM 973 O O . LYS A 1 128 ? 2.405 7.667 10.118 1.00 93.38 128 LYS A O 1
ATOM 978 N N . LEU A 1 129 ? 4.628 7.965 10.235 1.00 94.81 129 LEU A N 1
ATOM 979 C CA . LEU A 1 129 ? 4.971 6.693 9.595 1.00 94.81 129 LEU A CA 1
ATOM 980 C C . LEU A 1 129 ? 4.555 5.536 10.517 1.00 94.81 129 LEU A C 1
ATOM 982 O O . LEU A 1 129 ? 4.894 5.553 11.698 1.00 94.81 129 LEU A O 1
ATOM 986 N N . VAL A 1 130 ? 3.808 4.569 9.982 1.00 95.06 130 VAL A N 1
ATOM 987 C CA . VAL A 1 130 ? 3.327 3.382 10.722 1.00 95.06 130 VAL A CA 1
ATOM 988 C C . VAL A 1 130 ? 3.759 2.061 10.089 1.00 95.06 130 VAL A C 1
ATOM 990 O O . VAL A 1 130 ? 3.752 1.038 10.763 1.00 95.06 130 VAL A O 1
ATOM 993 N N . TYR A 1 131 ? 4.160 2.082 8.820 1.00 95.88 131 TYR A N 1
ATOM 994 C CA . TYR A 1 131 ? 4.616 0.904 8.091 1.00 95.88 131 TYR A CA 1
ATOM 995 C C . TYR A 1 131 ? 5.680 1.306 7.070 1.00 95.88 131 TYR A C 1
ATOM 997 O O . TYR A 1 131 ? 5.497 2.300 6.359 1.00 95.88 131 TYR A O 1
ATOM 1005 N N . ASP A 1 132 ? 6.765 0.537 6.990 1.00 94.56 132 ASP A N 1
ATOM 1006 C CA . ASP A 1 132 ? 7.853 0.732 6.027 1.00 94.56 132 ASP A CA 1
ATOM 1007 C C . ASP A 1 132 ? 8.442 -0.613 5.573 1.00 94.56 132 ASP A C 1
ATOM 1009 O O . ASP A 1 132 ? 9.135 -1.293 6.325 1.00 94.56 132 ASP A O 1
ATOM 1013 N N . ALA A 1 133 ? 8.163 -1.008 4.331 1.00 89.69 133 ALA A N 1
ATOM 1014 C CA . ALA A 1 133 ? 8.566 -2.286 3.742 1.00 89.69 133 ALA A CA 1
ATOM 1015 C C . ALA A 1 133 ? 9.921 -2.241 3.011 1.00 89.69 133 ALA A C 1
ATOM 1017 O O . ALA A 1 133 ? 10.258 -3.166 2.275 1.00 89.69 133 ALA A O 1
ATOM 1018 N N . ARG A 1 134 ? 10.713 -1.175 3.173 1.00 86.38 134 ARG A N 1
ATOM 1019 C CA . ARG A 1 134 ? 11.996 -1.004 2.460 1.00 86.38 134 ARG A CA 1
ATOM 1020 C C . ARG A 1 134 ? 13.169 -1.793 3.052 1.00 86.38 134 ARG A C 1
ATOM 1022 O O . ARG A 1 134 ? 14.278 -1.663 2.543 1.00 86.38 134 ARG A O 1
ATOM 1029 N N . GLY A 1 135 ? 12.943 -2.569 4.113 1.00 87.31 135 GLY A N 1
ATOM 1030 C CA . GLY A 1 135 ? 13.986 -3.343 4.795 1.00 87.31 135 GLY A CA 1
ATOM 1031 C C . GLY A 1 135 ? 14.917 -2.478 5.648 1.00 87.31 135 GLY A C 1
ATOM 1032 O O . GLY A 1 135 ? 16.134 -2.588 5.535 1.00 87.31 135 GLY A O 1
ATOM 1033 N N . ASN A 1 136 ? 14.353 -1.574 6.456 1.00 89.00 136 ASN A N 1
ATOM 1034 C CA . ASN A 1 136 ? 15.097 -0.780 7.434 1.00 89.00 136 ASN A CA 1
ATOM 1035 C C . ASN A 1 136 ? 14.808 -1.245 8.871 1.00 89.00 136 ASN A C 1
ATOM 1037 O O . ASN A 1 136 ? 13.745 -1.792 9.155 1.00 89.00 136 ASN A O 1
ATOM 1041 N N . GLU A 1 137 ? 15.727 -0.953 9.798 1.00 91.06 137 GLU A N 1
ATOM 1042 C CA . GLU A 1 137 ? 15.609 -1.361 11.210 1.00 91.06 137 GLU A CA 1
ATOM 1043 C C . GLU A 1 137 ? 14.309 -0.862 11.866 1.00 91.06 137 GLU A C 1
ATOM 1045 O O . GLU A 1 137 ? 13.713 -1.538 12.703 1.00 91.06 137 GLU A O 1
ATOM 1050 N N . TRP A 1 138 ? 13.841 0.328 11.469 1.00 93.56 138 TRP A N 1
ATOM 1051 C CA . TRP A 1 138 ? 12.579 0.879 11.959 1.00 93.56 138 TRP A CA 1
ATOM 1052 C C . TRP A 1 138 ? 11.382 0.018 11.528 1.00 93.56 138 TRP A C 1
ATOM 1054 O O . TRP A 1 138 ? 10.517 -0.283 12.352 1.00 93.56 138 TRP A O 1
ATOM 1064 N N . GLY A 1 139 ? 11.329 -0.395 10.260 1.00 90.06 139 GLY A N 1
ATOM 1065 C CA . GLY A 1 139 ? 10.278 -1.247 9.711 1.00 90.06 139 GLY A CA 1
ATOM 1066 C C . GLY A 1 139 ? 10.272 -2.635 10.345 1.00 90.06 139 GLY A C 1
ATOM 1067 O O . GLY A 1 139 ? 9.204 -3.129 10.698 1.00 90.06 139 GLY A O 1
ATOM 1068 N N . ASP A 1 140 ? 11.439 -3.226 10.594 1.00 89.81 140 ASP A N 1
ATOM 1069 C CA . ASP A 1 140 ? 11.544 -4.559 11.207 1.00 89.81 140 ASP A CA 1
ATOM 1070 C C . ASP A 1 140 ? 10.893 -4.624 12.598 1.00 89.81 140 ASP A C 1
ATOM 1072 O O . ASP A 1 140 ? 10.262 -5.621 12.953 1.00 89.81 140 ASP A O 1
ATOM 1076 N N . VAL A 1 141 ? 10.982 -3.537 13.371 1.00 92.31 141 VAL A N 1
ATOM 1077 C CA . VAL A 1 141 ? 10.366 -3.439 14.703 1.00 92.31 141 VAL A CA 1
ATOM 1078 C C . VAL A 1 141 ? 8.880 -3.072 14.627 1.00 92.31 141 VAL A C 1
ATOM 1080 O O . VAL A 1 141 ? 8.070 -3.626 15.371 1.00 92.31 141 VAL A O 1
ATOM 1083 N N . ASN A 1 142 ? 8.496 -2.137 13.751 1.00 93.44 142 ASN A N 1
ATOM 1084 C CA . ASN A 1 142 ? 7.149 -1.550 13.759 1.00 93.44 142 ASN A CA 1
ATOM 1085 C C . ASN A 1 142 ? 6.147 -2.277 12.848 1.00 93.44 142 ASN A C 1
ATOM 1087 O O . ASN A 1 142 ? 4.959 -2.336 13.173 1.00 93.44 142 ASN A O 1
ATOM 1091 N N . ASN A 1 143 ? 6.595 -2.877 11.742 1.00 93.06 143 ASN A N 1
ATOM 1092 C CA . ASN A 1 143 ? 5.709 -3.563 10.799 1.00 93.06 143 ASN A CA 1
ATOM 1093 C C . ASN A 1 143 ? 4.939 -4.729 11.442 1.00 93.06 143 ASN A C 1
ATOM 1095 O O . ASN A 1 143 ? 3.736 -4.821 11.195 1.00 93.06 143 ASN A O 1
ATOM 1099 N N . PRO A 1 144 ? 5.540 -5.598 12.285 1.00 93.44 144 PRO A N 1
ATOM 1100 C CA . PRO A 1 144 ? 4.789 -6.671 12.935 1.00 93.44 144 PRO A CA 1
ATOM 1101 C C . PRO A 1 144 ? 3.690 -6.145 13.862 1.00 93.44 144 PRO A C 1
ATOM 1103 O O . PRO A 1 144 ? 2.628 -6.752 13.944 1.00 93.44 144 PRO A O 1
ATOM 1106 N N . VAL A 1 145 ? 3.921 -5.013 14.538 1.00 92.75 145 VAL A N 1
ATOM 1107 C CA . VAL A 1 145 ? 2.926 -4.365 15.408 1.00 92.75 145 VAL A CA 1
ATOM 1108 C C . VAL A 1 145 ? 1.777 -3.810 14.572 1.00 92.75 145 VAL A C 1
ATOM 1110 O O . VAL A 1 145 ? 0.613 -4.041 14.889 1.00 92.75 145 VAL A O 1
ATOM 1113 N N . PHE A 1 146 ? 2.091 -3.138 13.463 1.00 93.06 146 PHE A N 1
ATOM 1114 C CA . PHE A 1 146 ? 1.086 -2.643 12.528 1.00 93.06 146 PHE A CA 1
ATOM 1115 C C . PHE A 1 146 ? 0.239 -3.787 11.945 1.00 93.06 146 PHE A C 1
ATOM 1117 O O . PHE A 1 146 ? -0.987 -3.745 11.979 1.00 93.06 146 PHE A O 1
ATOM 1124 N N . LEU A 1 147 ? 0.866 -4.870 11.488 1.00 93.69 147 LEU A N 1
ATOM 1125 C CA . LEU A 1 147 ? 0.167 -6.000 10.868 1.00 93.69 147 LEU A CA 1
ATOM 1126 C C . LEU A 1 147 ? -0.704 -6.821 11.840 1.00 93.69 147 LEU A C 1
ATOM 1128 O O . LEU A 1 147 ? -1.480 -7.659 11.385 1.00 93.69 147 LEU A O 1
ATOM 1132 N N . GLN A 1 148 ? -0.642 -6.582 13.157 1.00 92.56 148 GLN A N 1
ATOM 1133 C CA . GLN A 1 148 ? -1.596 -7.178 14.105 1.00 92.56 148 GLN A CA 1
ATOM 1134 C C . GLN A 1 148 ? -3.013 -6.649 13.865 1.00 92.56 148 GLN A C 1
ATOM 1136 O O . GLN A 1 148 ? -3.948 -7.443 13.738 1.00 92.56 148 GLN A O 1
ATOM 1141 N N . ALA A 1 149 ? -3.150 -5.326 13.743 1.00 91.94 149 ALA A N 1
ATOM 1142 C CA . ALA A 1 149 ? -4.434 -4.649 13.571 1.00 91.94 149 ALA A CA 1
ATOM 1143 C C . ALA A 1 149 ? -4.804 -4.407 12.101 1.00 91.94 149 ALA A C 1
ATOM 1145 O O . ALA A 1 149 ? -5.968 -4.163 11.803 1.00 91.94 149 ALA A O 1
ATOM 1146 N N . TYR A 1 150 ? -3.844 -4.478 11.175 1.00 95.44 150 TYR A N 1
ATOM 1147 C CA . TYR A 1 150 ? -4.077 -4.162 9.767 1.00 95.44 150 TYR A CA 1
ATOM 1148 C C . TYR A 1 150 ? -3.845 -5.367 8.851 1.00 95.44 150 TYR A C 1
ATOM 1150 O O . TYR A 1 150 ? -2.917 -6.156 9.042 1.00 95.44 150 TYR A O 1
ATOM 1158 N N . ARG A 1 151 ? -4.677 -5.498 7.816 1.00 95.31 151 ARG A N 1
ATOM 1159 C CA . ARG A 1 151 ? -4.499 -6.447 6.706 1.00 95.31 151 ARG A CA 1
ATOM 1160 C C . ARG A 1 151 ? -4.295 -5.676 5.416 1.00 95.31 151 ARG A C 1
ATOM 1162 O O . ARG A 1 151 ? -5.026 -4.726 5.140 1.00 95.31 151 ARG A O 1
ATOM 1169 N N . LEU A 1 152 ? -3.309 -6.097 4.634 1.00 95.69 152 LEU A N 1
ATOM 1170 C CA . LEU A 1 152 ? -2.965 -5.489 3.354 1.00 95.69 152 LEU A CA 1
ATOM 1171 C C . LEU A 1 152 ? -3.399 -6.418 2.224 1.00 95.69 152 LEU A C 1
ATOM 1173 O O . LEU A 1 152 ? -3.041 -7.594 2.212 1.00 95.69 152 LEU A O 1
ATOM 1177 N N . TYR A 1 153 ? -4.141 -5.873 1.269 1.00 96.44 153 TYR A N 1
ATOM 1178 C CA . TYR A 1 153 ? -4.631 -6.583 0.100 1.00 96.44 153 TYR A CA 1
ATOM 1179 C C . TYR A 1 153 ? -4.074 -5.933 -1.165 1.00 96.44 153 TYR A C 1
ATOM 1181 O O . TYR A 1 153 ? -4.269 -4.739 -1.396 1.00 96.44 153 TYR A O 1
ATOM 1189 N N . LEU A 1 154 ? -3.373 -6.715 -1.989 1.00 94.38 154 LEU A N 1
ATOM 1190 C CA . LEU A 1 154 ? -2.674 -6.215 -3.180 1.00 94.38 154 LEU A CA 1
ATOM 1191 C C . LEU A 1 154 ? -3.604 -6.021 -4.389 1.00 94.38 154 LEU A C 1
ATOM 1193 O O . LEU A 1 154 ? -3.192 -5.468 -5.405 1.00 94.38 154 LEU A O 1
ATOM 1197 N N . GLY A 1 155 ? -4.864 -6.452 -4.296 1.00 93.44 155 GLY A N 1
ATOM 1198 C CA . GLY A 1 155 ? -5.849 -6.263 -5.356 1.00 93.44 155 GLY A CA 1
ATOM 1199 C C . GLY A 1 155 ? -5.708 -7.241 -6.515 1.00 93.44 155 GLY A C 1
ATOM 1200 O O . GLY A 1 155 ? -5.998 -6.874 -7.651 1.00 93.44 155 GLY A O 1
ATOM 1201 N N . GLY A 1 156 ? -5.280 -8.475 -6.235 1.00 91.56 156 GLY A N 1
ATOM 1202 C CA . GLY A 1 156 ? -5.297 -9.573 -7.204 1.00 91.56 156 GLY A CA 1
ATOM 1203 C C . GLY A 1 156 ? -6.714 -9.896 -7.697 1.00 91.56 156 GLY A C 1
ATOM 1204 O O . GLY A 1 156 ? -7.716 -9.604 -7.034 1.00 91.56 156 GLY A O 1
ATOM 1205 N N . TRP A 1 157 ? -6.815 -10.503 -8.879 1.00 91.25 157 TRP A N 1
ATOM 1206 C CA . TRP A 1 157 ? -8.100 -10.946 -9.442 1.00 91.25 157 TRP A CA 1
ATOM 1207 C C . TRP A 1 157 ? -8.640 -12.216 -8.776 1.00 91.25 157 TRP A C 1
ATOM 1209 O O . TRP A 1 157 ? -9.844 -12.458 -8.777 1.00 91.25 157 TRP A O 1
ATOM 1219 N N . ASP A 1 158 ? -7.757 -13.003 -8.180 1.00 92.25 158 ASP A N 1
ATOM 1220 C CA . ASP A 1 158 ? -8.024 -14.214 -7.408 1.00 92.25 158 ASP A CA 1
ATOM 1221 C C . ASP A 1 158 ? -8.288 -13.934 -5.920 1.00 92.25 158 ASP A C 1
ATOM 1223 O O . ASP A 1 158 ? -8.620 -14.843 -5.159 1.00 92.25 158 ASP A O 1
ATOM 1227 N N . GLN A 1 159 ? -8.187 -12.672 -5.499 1.00 93.88 159 GLN A N 1
ATOM 1228 C CA . GLN A 1 159 ? -8.345 -12.297 -4.106 1.00 93.88 159 GLN A CA 1
ATOM 1229 C C . GLN A 1 159 ? -9.752 -12.626 -3.578 1.00 93.88 159 GLN A C 1
ATOM 1231 O O . GLN A 1 159 ? -10.768 -12.484 -4.274 1.00 93.88 159 GLN A O 1
ATOM 1236 N N . MET A 1 160 ? -9.798 -13.069 -2.322 1.00 94.69 160 MET A N 1
ATOM 1237 C CA . MET A 1 160 ? -11.019 -13.402 -1.589 1.00 94.69 160 MET A CA 1
ATOM 1238 C C . MET A 1 160 ? -11.460 -12.246 -0.675 1.00 94.69 160 MET A C 1
ATOM 1240 O O . MET A 1 160 ? -10.636 -11.387 -0.346 1.00 94.69 160 MET A O 1
ATOM 1244 N N . PRO A 1 161 ? -12.744 -12.208 -0.260 1.00 94.12 161 PRO A N 1
ATOM 1245 C CA . PRO A 1 161 ? -13.223 -11.271 0.753 1.00 94.12 161 PRO A CA 1
ATOM 1246 C C . PRO A 1 161 ? -12.398 -11.321 2.036 1.00 94.12 161 PRO A C 1
ATOM 1248 O O . PRO A 1 161 ? -11.803 -12.343 2.383 1.00 94.12 161 PRO A O 1
ATOM 1251 N N . SER A 1 162 ? -12.359 -10.194 2.746 1.00 95.00 162 SER A N 1
ATOM 1252 C CA . SER A 1 162 ? -11.671 -10.142 4.031 1.00 95.00 162 SER A CA 1
ATOM 1253 C C . SER A 1 162 ? -12.446 -10.945 5.079 1.00 95.00 162 SER A C 1
ATOM 1255 O O . SER A 1 162 ? -13.613 -10.624 5.314 1.00 95.00 162 SER A O 1
ATOM 1257 N N . PRO A 1 163 ? -11.818 -11.929 5.751 1.00 94.06 163 PRO A N 1
ATOM 1258 C CA . PRO A 1 163 ? -12.488 -12.719 6.780 1.00 94.06 163 PRO A CA 1
ATOM 1259 C C . PRO A 1 163 ? -12.890 -11.864 7.988 1.00 94.06 163 PRO A C 1
ATOM 1261 O O . PRO A 1 163 ? -13.905 -12.137 8.618 1.00 94.06 163 PRO A O 1
ATOM 1264 N N . ASP A 1 164 ? -12.135 -10.801 8.287 1.00 93.44 164 ASP A N 1
ATOM 1265 C CA . ASP A 1 164 ? -12.428 -9.883 9.392 1.00 93.44 164 ASP A CA 1
ATOM 1266 C C . ASP A 1 164 ? -13.672 -9.028 9.106 1.00 93.44 164 ASP A C 1
ATOM 1268 O O . ASP A 1 164 ? -14.484 -8.777 9.995 1.00 93.44 164 ASP A O 1
ATOM 1272 N N . LEU A 1 165 ? -13.865 -8.627 7.844 1.00 93.94 165 LEU A N 1
ATOM 1273 C CA . LEU A 1 165 ? -15.110 -7.991 7.418 1.00 93.94 165 LEU A CA 1
ATOM 1274 C C . LEU A 1 165 ? -16.256 -9.021 7.411 1.00 93.94 165 LEU A C 1
ATOM 1276 O O . LEU A 1 165 ? -17.334 -8.754 7.937 1.00 93.94 165 LEU A O 1
ATOM 1280 N N . GLU A 1 166 ? -16.050 -10.226 6.872 1.00 94.62 166 GLU A N 1
ATOM 1281 C CA . GLU A 1 166 ? -17.096 -11.264 6.864 1.00 94.62 166 GLU A CA 1
ATOM 1282 C C . GLU A 1 166 ? -17.533 -11.677 8.277 1.00 94.62 166 GLU A C 1
ATOM 1284 O O . GLU A 1 166 ? -18.700 -12.004 8.483 1.00 94.62 166 GLU A O 1
ATOM 1289 N N . ALA A 1 167 ? -16.646 -11.596 9.271 1.00 92.69 167 ALA A N 1
ATOM 1290 C C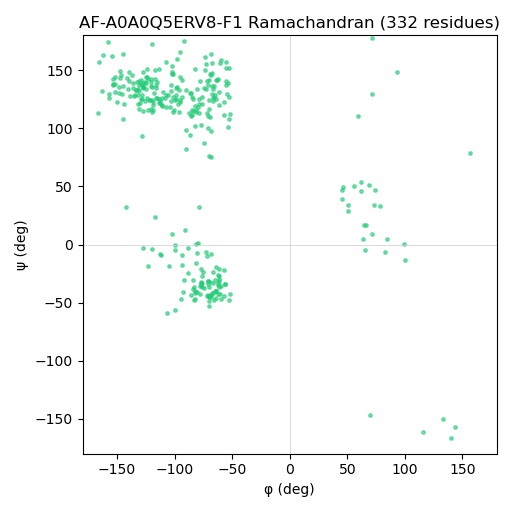A . ALA A 1 167 ? -16.991 -11.833 10.670 1.00 92.69 167 ALA A CA 1
ATOM 1291 C C . ALA A 1 167 ? -18.022 -10.826 11.219 1.00 92.69 167 ALA A C 1
ATOM 1293 O O . ALA A 1 167 ? -18.764 -11.156 12.142 1.00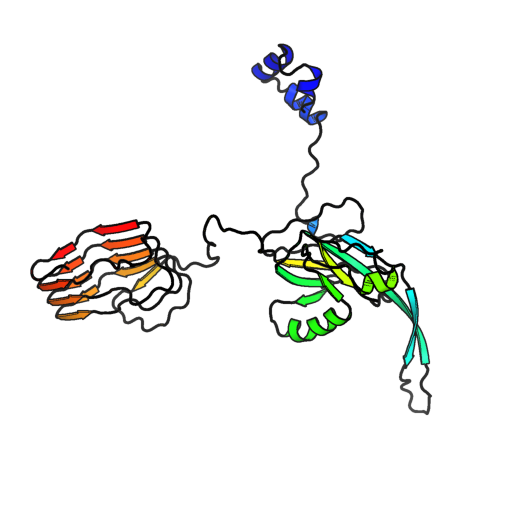 92.69 167 ALA A O 1
ATOM 1294 N N . ILE A 1 168 ? -18.087 -9.616 10.656 1.00 91.50 168 ILE A N 1
ATOM 1295 C CA . ILE A 1 168 ? -18.997 -8.547 11.090 1.00 91.50 168 ILE A CA 1
ATOM 1296 C C . ILE A 1 168 ? -20.287 -8.547 10.263 1.00 91.50 168 ILE A C 1
ATOM 1298 O O . ILE A 1 168 ? -21.376 -8.463 10.827 1.00 91.50 168 ILE A O 1
ATOM 1302 N N . TRP A 1 169 ? -20.179 -8.638 8.933 1.00 92.00 169 TRP A N 1
ATOM 1303 C CA . TRP A 1 169 ? -21.321 -8.506 8.011 1.00 92.00 169 TRP A CA 1
ATOM 1304 C C . TRP A 1 169 ? -21.885 -9.843 7.505 1.00 92.00 169 TRP A C 1
ATOM 1306 O O . TRP A 1 169 ? -22.922 -9.870 6.837 1.00 92.00 169 TRP A O 1
ATOM 1316 N N . GLY A 1 170 ? -21.247 -10.960 7.851 1.00 91.88 170 GLY A N 1
ATOM 1317 C CA . GLY A 1 170 ? -21.617 -12.306 7.427 1.00 91.88 170 GLY A CA 1
ATOM 1318 C C . GLY A 1 170 ? -20.885 -12.765 6.163 1.00 91.88 170 GLY A C 1
ATOM 1319 O O . GLY A 1 170 ? -20.563 -11.976 5.271 1.00 91.88 170 GLY A O 1
ATOM 1320 N N . VAL A 1 171 ? -20.651 -14.076 6.085 1.00 92.06 171 VAL A N 1
ATOM 1321 C CA . VAL A 1 171 ? -19.998 -14.734 4.943 1.00 92.06 171 VAL A CA 1
ATOM 1322 C C . VAL A 1 171 ? -20.819 -14.525 3.670 1.00 92.06 171 VAL A C 1
ATOM 1324 O O . VAL A 1 171 ? -22.029 -14.749 3.666 1.00 92.06 171 VAL A O 1
ATOM 1327 N N . GLY A 1 172 ? -20.162 -14.104 2.587 1.00 91.31 172 GLY A N 1
ATOM 1328 C CA . GLY A 1 172 ? -20.803 -13.850 1.291 1.00 91.31 172 GLY A CA 1
ATOM 1329 C C . GLY A 1 172 ? -21.479 -12.481 1.145 1.00 91.31 172 GLY A C 1
ATOM 1330 O O . GLY A 1 172 ? -21.874 -12.129 0.035 1.00 91.31 172 GLY A O 1
ATOM 1331 N N . ASN A 1 173 ? -21.562 -11.684 2.216 1.00 91.81 173 ASN A N 1
ATOM 1332 C CA . ASN A 1 173 ? -22.109 -10.320 2.171 1.00 91.81 173 ASN A CA 1
ATOM 1333 C C . ASN A 1 173 ? -21.032 -9.244 1.966 1.00 91.81 173 ASN A C 1
ATOM 1335 O O . ASN A 1 173 ? -21.358 -8.078 1.744 1.00 91.81 173 ASN A O 1
ATOM 1339 N N . VAL A 1 174 ? -19.752 -9.617 2.040 1.00 93.81 174 VAL A N 1
ATOM 1340 C CA . VAL A 1 174 ? -18.627 -8.703 1.833 1.00 93.81 174 VAL A CA 1
ATOM 1341 C C . VAL A 1 174 ? -18.062 -8.900 0.427 1.00 93.81 174 VAL A C 1
ATOM 1343 O O . VAL A 1 174 ? -17.719 -10.023 0.050 1.00 93.81 174 VAL A O 1
ATOM 1346 N N . PRO A 1 175 ? -17.922 -7.832 -0.375 1.00 92.81 175 PRO A N 1
ATOM 1347 C CA . PRO A 1 175 ? -17.297 -7.947 -1.682 1.00 92.81 175 PRO A CA 1
ATOM 1348 C C . PRO A 1 175 ? -15.801 -8.257 -1.542 1.00 92.81 175 PRO A C 1
ATOM 1350 O O . PRO A 1 175 ? -15.110 -7.758 -0.659 1.00 92.81 175 PRO A O 1
ATOM 1353 N N . ALA A 1 176 ? -15.269 -9.044 -2.476 1.00 92.50 176 ALA A N 1
ATOM 1354 C CA . ALA A 1 176 ? -13.846 -9.389 -2.507 1.00 92.50 176 ALA A CA 1
ATOM 1355 C C . ALA A 1 176 ? -12.925 -8.227 -2.932 1.00 92.50 176 ALA A C 1
ATOM 1357 O O . ALA A 1 176 ? -11.707 -8.365 -2.878 1.00 92.50 176 ALA A O 1
ATOM 1358 N N . TYR A 1 177 ? -13.505 -7.119 -3.417 1.00 93.81 177 TYR A N 1
ATOM 1359 C CA . TYR A 1 177 ? -12.800 -5.955 -3.974 1.00 93.81 177 TYR A CA 1
ATOM 1360 C C . TYR A 1 177 ? -11.663 -6.327 -4.953 1.00 93.81 177 TYR A C 1
ATOM 1362 O O . TYR A 1 177 ? -10.604 -5.701 -4.977 1.00 93.81 177 TYR A O 1
ATOM 1370 N N . ARG A 1 178 ? -11.891 -7.349 -5.789 1.00 95.06 178 ARG A N 1
ATOM 1371 C CA . ARG A 1 178 ? -10.932 -7.825 -6.804 1.00 95.06 178 ARG A CA 1
ATOM 1372 C C . ARG A 1 178 ? -10.499 -6.693 -7.735 1.00 95.06 178 ARG A C 1
ATOM 1374 O O . ARG A 1 178 ? -11.311 -5.842 -8.106 1.00 95.06 178 ARG A O 1
ATOM 1381 N N . GLY A 1 179 ? -9.218 -6.674 -8.096 1.00 92.94 179 GLY A N 1
ATOM 1382 C CA . GLY A 1 179 ? -8.640 -5.601 -8.913 1.00 92.94 179 GLY A CA 1
ATOM 1383 C C . GLY A 1 179 ? -8.479 -4.264 -8.176 1.00 92.94 179 GLY A C 1
ATOM 1384 O O . GLY A 1 179 ? -8.191 -3.250 -8.805 1.00 92.94 179 GLY A O 1
ATOM 1385 N N . THR A 1 180 ? -8.688 -4.213 -6.857 1.00 94.56 180 THR A N 1
ATOM 1386 C CA . THR A 1 180 ? -8.468 -3.008 -6.043 1.00 94.56 180 THR A CA 1
ATOM 1387 C C . THR A 1 180 ? -7.531 -3.341 -4.897 1.00 94.56 180 THR A C 1
ATOM 1389 O O . THR A 1 180 ? -7.810 -4.243 -4.114 1.00 94.56 180 THR A O 1
ATOM 1392 N N . ALA A 1 181 ? -6.421 -2.618 -4.785 1.00 95.81 181 ALA A N 1
ATOM 1393 C CA . ALA A 1 181 ? -5.563 -2.703 -3.617 1.00 95.81 181 ALA A CA 1
ATOM 1394 C C . ALA A 1 181 ? -6.224 -1.940 -2.464 1.00 95.81 181 ALA A C 1
ATOM 1396 O O . ALA A 1 181 ? -6.605 -0.777 -2.624 1.00 95.81 181 ALA A O 1
ATOM 1397 N N . TYR A 1 182 ? -6.379 -2.583 -1.311 1.00 96.62 182 TYR A N 1
ATOM 1398 C CA . TYR A 1 182 ? -7.022 -1.982 -0.146 1.00 96.62 182 TYR A CA 1
ATOM 1399 C C . TYR A 1 182 ? -6.381 -2.447 1.157 1.00 96.62 182 TYR A C 1
ATOM 1401 O O . TYR A 1 182 ? -5.654 -3.438 1.206 1.00 96.62 182 TYR A O 1
ATOM 1409 N N . ILE A 1 183 ? -6.659 -1.714 2.227 1.00 97.00 183 ILE A N 1
ATOM 1410 C CA . ILE A 1 183 ? -6.277 -2.093 3.584 1.00 97.00 183 ILE A CA 1
ATOM 1411 C C . ILE A 1 183 ? -7.526 -2.295 4.436 1.00 97.00 183 ILE A C 1
ATOM 1413 O O . ILE A 1 183 ? -8.541 -1.643 4.195 1.00 97.00 183 ILE A O 1
ATOM 1417 N N . VAL A 1 184 ? -7.453 -3.177 5.429 1.00 97.12 184 VAL A N 1
ATOM 1418 C CA . VAL A 1 184 ? -8.495 -3.360 6.451 1.00 97.12 184 VAL A CA 1
ATOM 1419 C C . VAL A 1 184 ? -7.876 -3.109 7.813 1.00 97.12 184 VAL A C 1
ATOM 1421 O O . VAL A 1 184 ? -6.882 -3.746 8.148 1.00 97.12 184 VAL A O 1
ATOM 1424 N N . ALA A 1 185 ? -8.457 -2.193 8.580 1.00 95.81 185 ALA A N 1
ATOM 1425 C CA . ALA A 1 185 ? -8.157 -1.984 9.990 1.00 95.81 185 ALA A CA 1
ATOM 1426 C C . ALA A 1 185 ? -9.180 -2.761 10.822 1.00 95.81 185 ALA A C 1
ATOM 1428 O O . ALA A 1 185 ? -10.384 -2.574 10.638 1.00 95.81 185 ALA A O 1
ATOM 1429 N N . ILE A 1 186 ? -8.705 -3.638 11.702 1.00 93.62 186 ILE A N 1
ATOM 1430 C CA . ILE A 1 186 ? -9.511 -4.561 12.500 1.00 93.62 186 ILE A CA 1
ATOM 1431 C C . ILE A 1 186 ? -9.595 -4.027 13.920 1.00 93.62 186 ILE A C 1
ATOM 1433 O O . ILE A 1 186 ? -8.570 -3.937 14.594 1.00 93.62 186 ILE A O 1
ATOM 1437 N N . ASP A 1 187 ? -10.818 -3.727 14.362 1.00 91.19 187 ASP A N 1
ATOM 1438 C CA . ASP A 1 187 ? -11.127 -3.347 15.745 1.00 91.19 187 ASP A CA 1
ATOM 1439 C C . ASP A 1 187 ? -10.132 -2.312 16.301 1.00 91.19 187 ASP A C 1
ATOM 1441 O O . ASP A 1 187 ? -9.568 -2.472 17.382 1.00 91.19 187 ASP A O 1
ATOM 1445 N N . GLU A 1 188 ? -9.853 -1.270 15.512 1.00 92.19 188 GLU A N 1
ATOM 1446 C CA . GLU A 1 188 ? -8.853 -0.269 15.866 1.00 92.19 188 GLU A CA 1
ATOM 1447 C C . GLU A 1 188 ? -9.379 0.623 16.990 1.00 92.19 188 GLU A C 1
ATOM 1449 O O . GLU A 1 188 ? -10.508 1.115 16.917 1.00 92.19 188 GLU A O 1
ATOM 1454 N N . ASP A 1 189 ? -8.547 0.872 18.004 1.00 91.19 189 ASP A N 1
ATOM 1455 C CA . ASP A 1 189 ? -8.847 1.834 19.061 1.00 91.19 189 ASP A CA 1
ATOM 1456 C C . ASP A 1 189 ? -8.753 3.275 18.531 1.00 91.19 189 ASP A C 1
ATOM 1458 O O . ASP A 1 189 ? -7.685 3.780 18.168 1.00 91.19 189 ASP A O 1
ATOM 1462 N N . LEU A 1 190 ? -9.904 3.942 18.494 1.00 90.38 190 LEU A N 1
ATOM 1463 C CA . LEU A 1 190 ? -10.103 5.312 18.037 1.00 90.38 190 LEU A CA 1
ATOM 1464 C C . LEU A 1 190 ? -10.608 6.218 19.166 1.00 90.38 190 LEU A C 1
ATOM 1466 O O . LEU A 1 190 ? -11.235 7.246 18.895 1.00 90.38 190 LEU A O 1
ATOM 1470 N N . THR A 1 191 ? -10.352 5.863 20.426 1.00 88.31 191 THR A N 1
ATOM 1471 C CA . THR A 1 191 ? -10.814 6.624 21.599 1.00 88.31 191 THR A CA 1
ATOM 1472 C C . THR A 1 191 ? -10.331 8.073 21.564 1.00 88.31 191 THR A C 1
ATOM 1474 O O . THR A 1 191 ? -11.132 8.993 21.727 1.00 88.31 191 THR A O 1
ATOM 1477 N N . GLU A 1 192 ? -9.056 8.300 21.232 1.00 87.31 192 GLU A N 1
ATOM 1478 C CA . GLU A 1 192 ? -8.479 9.648 21.084 1.00 87.31 192 GLU A CA 1
ATOM 1479 C C . GLU A 1 192 ? -9.150 10.470 19.972 1.00 87.31 192 GLU A C 1
ATOM 1481 O O . GLU A 1 192 ? -9.188 11.697 20.027 1.00 87.31 192 GLU A O 1
ATOM 1486 N N . MET A 1 193 ? -9.705 9.793 18.964 1.00 85.81 193 MET A N 1
ATOM 1487 C CA . MET A 1 193 ? -10.363 10.400 17.806 1.00 85.81 193 MET A CA 1
ATOM 1488 C C . MET A 1 193 ? -11.892 10.348 17.905 1.00 85.81 193 MET A C 1
ATOM 1490 O O . MET A 1 193 ? -12.580 10.650 16.931 1.00 85.81 193 MET A O 1
ATOM 1494 N N . SER A 1 194 ? -12.442 9.953 19.059 1.00 86.44 194 SER A N 1
ATOM 1495 C CA . SER A 1 194 ? -13.888 9.787 19.272 1.00 86.44 194 SER A CA 1
ATOM 1496 C C . SER A 1 194 ? -14.577 8.921 18.198 1.00 86.44 194 SER A C 1
ATOM 1498 O O . SER A 1 194 ? -15.723 9.173 17.830 1.00 86.44 194 SER A O 1
ATOM 1500 N N . GLY A 1 195 ? -13.885 7.907 17.664 1.00 85.56 195 GLY A N 1
ATOM 1501 C CA . GLY A 1 195 ? -14.408 7.015 16.617 1.00 85.56 195 GLY A CA 1
ATOM 1502 C C . GLY A 1 195 ? -14.275 7.523 15.171 1.00 85.56 195 GLY A C 1
ATOM 1503 O O . GLY A 1 195 ? -14.768 6.864 14.245 1.00 85.56 195 GLY A O 1
ATOM 1504 N N . ALA A 1 196 ? -13.627 8.672 14.950 1.00 90.06 196 ALA A N 1
ATOM 1505 C CA . ALA A 1 196 ? -13.308 9.164 13.611 1.00 90.06 196 ALA A CA 1
ATOM 1506 C C . ALA A 1 196 ? -12.154 8.366 12.983 1.00 90.06 196 ALA A C 1
ATOM 1508 O O . ALA A 1 196 ? -11.136 8.120 13.629 1.00 90.06 196 ALA A O 1
ATOM 1509 N N . VAL A 1 197 ? -12.309 7.990 11.709 1.00 92.44 197 VAL A N 1
ATOM 1510 C CA . VAL A 1 197 ? -11.276 7.262 10.960 1.00 92.44 197 VAL A CA 1
ATOM 1511 C C . VAL A 1 197 ? -10.062 8.183 10.731 1.00 92.44 197 VAL A C 1
ATOM 1513 O O . VAL A 1 197 ? -10.250 9.311 10.262 1.00 92.44 197 VAL A O 1
ATOM 1516 N N . PRO A 1 198 ? -8.830 7.739 11.050 1.00 93.19 198 PRO A N 1
ATOM 1517 C CA . PRO A 1 198 ? -7.610 8.499 10.797 1.00 93.19 198 PRO A CA 1
ATOM 1518 C C . PRO A 1 198 ? -7.393 8.818 9.315 1.00 93.19 198 PRO A C 1
ATOM 1520 O O . PRO A 1 198 ? -7.906 8.134 8.430 1.00 93.19 198 PRO A O 1
ATOM 1523 N N . GLN A 1 199 ? -6.587 9.846 9.048 1.00 93.94 199 GLN A N 1
ATOM 1524 C CA . GLN A 1 199 ? -6.120 10.150 7.697 1.00 93.94 199 GLN A CA 1
ATOM 1525 C C . GLN A 1 199 ? -4.917 9.271 7.367 1.00 93.94 199 GLN A C 1
ATOM 1527 O O . GLN A 1 199 ? -3.880 9.355 8.030 1.00 93.94 199 GLN A O 1
ATOM 1532 N N . PHE A 1 200 ? -5.046 8.449 6.338 1.00 95.25 200 PHE A N 1
ATOM 1533 C CA . PHE A 1 200 ? -3.992 7.607 5.812 1.00 95.25 200 PHE A CA 1
ATOM 1534 C C . PHE A 1 200 ? -3.396 8.211 4.554 1.00 95.25 200 PHE A C 1
ATOM 1536 O O . PHE A 1 200 ? -4.065 8.858 3.752 1.00 95.25 200 PHE A O 1
ATOM 1543 N N . GLN A 1 201 ? -2.103 7.973 4.388 1.00 95.31 201 GLN A N 1
ATOM 1544 C CA . GLN A 1 201 ? -1.414 8.184 3.130 1.00 95.31 201 GLN A CA 1
ATOM 1545 C C . GLN A 1 201 ? -0.599 6.942 2.817 1.00 95.31 201 GLN A C 1
ATOM 1547 O O . GLN A 1 201 ? 0.029 6.358 3.702 1.00 95.31 201 GLN A O 1
ATOM 1552 N N . PHE A 1 202 ? -0.576 6.568 1.550 1.00 95.56 202 PHE A N 1
ATOM 1553 C CA . PHE A 1 202 ? 0.080 5.371 1.063 1.00 95.56 202 PHE A CA 1
ATOM 1554 C C . PHE A 1 202 ? 1.148 5.743 0.044 1.00 95.56 202 PHE A C 1
ATOM 1556 O O . PHE A 1 202 ? 0.988 6.658 -0.769 1.00 95.56 202 PHE A O 1
ATOM 1563 N N . GLU A 1 203 ? 2.249 5.011 0.104 1.00 94.75 203 GLU A N 1
ATOM 1564 C CA . GLU A 1 203 ? 3.199 4.880 -0.984 1.00 94.75 203 GLU A CA 1
ATOM 1565 C C . GLU A 1 203 ? 3.097 3.458 -1.508 1.00 94.75 203 GLU A C 1
ATOM 1567 O O . GLU A 1 203 ? 3.313 2.496 -0.766 1.00 94.75 203 GLU A O 1
ATOM 1572 N N . VAL A 1 204 ? 2.753 3.341 -2.783 1.00 93.69 204 VAL A N 1
ATOM 1573 C CA . VAL A 1 204 ? 2.457 2.063 -3.421 1.00 93.69 204 VAL A CA 1
ATOM 1574 C C . VAL A 1 204 ? 3.356 1.887 -4.629 1.00 93.69 204 VAL A C 1
ATOM 1576 O O . VAL A 1 204 ? 3.678 2.855 -5.321 1.00 93.69 204 VAL A O 1
ATOM 1579 N N . GLU A 1 205 ? 3.763 0.647 -4.865 1.00 91.00 205 GLU A N 1
ATOM 1580 C CA . GLU A 1 205 ? 4.560 0.252 -6.013 1.00 91.00 205 GLU A CA 1
ATOM 1581 C C . GLU A 1 205 ? 3.760 -0.695 -6.908 1.00 91.00 205 GLU A C 1
ATOM 1583 O O . GLU A 1 205 ? 3.249 -1.714 -6.441 1.00 91.00 205 GLU A O 1
ATOM 1588 N N . ARG A 1 206 ? 3.655 -0.365 -8.198 1.00 88.19 206 ARG A N 1
ATOM 1589 C CA . ARG A 1 206 ? 3.022 -1.214 -9.215 1.00 88.19 206 ARG A CA 1
ATOM 1590 C C . ARG A 1 206 ? 3.960 -1.408 -10.402 1.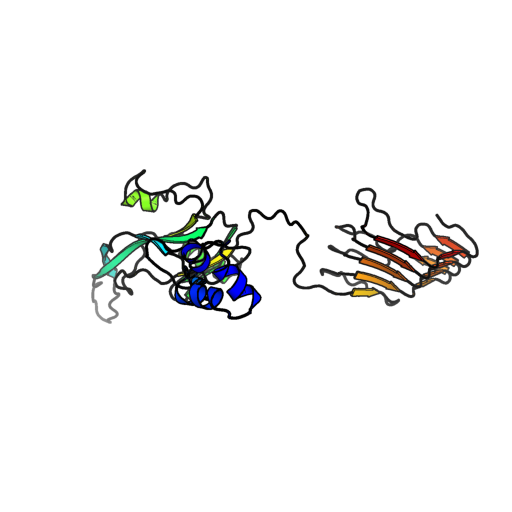00 88.19 206 ARG A C 1
ATOM 1592 O O . ARG A 1 206 ? 4.268 -0.451 -11.114 1.00 88.19 206 ARG A O 1
ATOM 1599 N N . ALA A 1 207 ? 4.383 -2.656 -10.605 1.00 76.69 207 ALA A N 1
ATOM 1600 C CA . ALA A 1 207 ? 5.283 -3.073 -11.683 1.00 76.69 207 ALA A CA 1
ATOM 1601 C C . ALA A 1 207 ? 4.668 -4.114 -12.645 1.00 76.69 207 ALA A C 1
ATOM 1603 O O . ALA A 1 207 ? 5.305 -4.482 -13.630 1.00 76.69 207 ALA A O 1
ATOM 1604 N N . GLU A 1 208 ? 3.444 -4.596 -12.397 1.00 63.59 208 GLU A N 1
ATOM 1605 C CA . GLU A 1 208 ? 2.793 -5.567 -13.287 1.00 63.59 208 GLU A CA 1
ATOM 1606 C C . GLU A 1 208 ? 2.359 -4.948 -14.625 1.00 63.59 208 GLU A C 1
ATOM 1608 O O . GLU A 1 208 ? 1.775 -3.865 -14.667 1.00 63.59 208 GLU A O 1
ATOM 1613 N N . GLY A 1 209 ? 2.599 -5.683 -15.719 1.00 51.94 209 GLY A N 1
ATOM 1614 C CA . GLY A 1 209 ? 2.124 -5.346 -17.068 1.00 51.94 209 GLY A CA 1
ATOM 1615 C C . GLY A 1 209 ? 3.148 -4.677 -17.988 1.00 51.94 209 GLY A C 1
ATOM 1616 O O . GLY A 1 209 ? 2.833 -4.411 -19.146 1.00 51.94 209 GLY A O 1
ATOM 1617 N N . PHE A 1 210 ? 4.380 -4.447 -17.532 1.00 48.00 210 PHE A N 1
ATOM 1618 C CA . PHE A 1 210 ? 5.427 -3.902 -18.393 1.00 48.00 210 PHE A CA 1
ATOM 1619 C C . PHE A 1 210 ? 6.153 -5.010 -19.160 1.00 48.00 210 PHE A C 1
ATOM 1621 O O . PHE A 1 210 ? 7.143 -5.576 -18.707 1.00 48.00 210 PHE A O 1
ATOM 1628 N N . SER A 1 211 ? 5.694 -5.258 -20.387 1.00 46.53 211 SER A N 1
ATOM 1629 C CA . SER A 1 211 ? 6.638 -5.493 -21.477 1.00 46.53 211 SER A CA 1
ATOM 1630 C C . SER A 1 211 ? 7.280 -4.145 -21.763 1.00 46.53 211 SER A C 1
ATOM 1632 O O . SER A 1 211 ? 6.675 -3.287 -22.402 1.00 46.53 211 SER A O 1
ATOM 1634 N N . LEU A 1 212 ? 8.485 -3.940 -21.250 1.00 42.53 212 LEU A N 1
ATOM 1635 C CA . LEU A 1 212 ? 9.338 -2.846 -21.682 1.00 42.53 212 LEU A CA 1
ATOM 1636 C C . LEU A 1 212 ? 9.459 -2.916 -23.213 1.00 42.53 212 LEU A C 1
ATOM 1638 O O . LEU A 1 212 ? 10.104 -3.819 -23.737 1.00 42.53 212 LEU A O 1
ATOM 1642 N N . THR A 1 213 ? 8.823 -1.995 -23.944 1.00 45.06 213 THR A N 1
ATOM 1643 C CA . THR A 1 213 ? 9.098 -1.816 -25.383 1.00 45.06 213 THR A CA 1
ATOM 1644 C C . THR A 1 213 ? 10.538 -1.355 -25.608 1.00 45.06 213 THR A C 1
ATOM 1646 O O . THR A 1 213 ? 11.071 -1.514 -26.699 1.00 45.06 213 THR A O 1
ATOM 1649 N N . SER A 1 214 ? 11.168 -0.815 -24.563 1.00 49.41 214 SER A N 1
ATOM 1650 C CA . SER A 1 214 ? 12.562 -0.384 -24.497 1.00 49.41 214 SER A CA 1
ATOM 1651 C C . SER A 1 214 ? 13.103 -0.601 -23.081 1.00 49.41 214 SER A C 1
ATOM 1653 O O . SER A 1 214 ? 12.368 -0.423 -22.108 1.00 49.41 214 SER A O 1
ATOM 1655 N N . ARG A 1 215 ? 14.376 -0.999 -22.969 1.00 40.91 215 ARG A N 1
ATOM 1656 C CA . ARG A 1 215 ? 15.066 -1.327 -21.706 1.00 40.91 215 ARG A CA 1
ATOM 1657 C C . ARG A 1 215 ? 14.994 -0.165 -20.695 1.00 40.91 215 ARG A C 1
ATOM 1659 O O . ARG A 1 215 ? 14.866 0.991 -21.084 1.00 40.91 215 ARG A O 1
ATOM 1666 N N . VAL A 1 216 ? 15.036 -0.479 -19.394 1.00 46.31 216 VAL A N 1
ATOM 1667 C CA . VAL A 1 216 ? 15.004 0.523 -18.307 1.00 46.31 216 VAL A CA 1
ATOM 1668 C C . VAL A 1 216 ? 16.226 1.435 -18.424 1.00 46.31 216 VAL A C 1
ATOM 1670 O O . VAL A 1 216 ? 17.344 0.940 -18.316 1.00 46.31 216 VAL A O 1
ATOM 1673 N N . TYR A 1 217 ? 16.020 2.744 -18.593 1.00 43.81 217 TYR A N 1
ATOM 1674 C CA . TYR A 1 217 ? 17.106 3.722 -18.494 1.00 43.81 217 TYR A CA 1
ATOM 1675 C C . TYR A 1 217 ? 17.617 3.777 -17.041 1.00 43.81 217 TYR A C 1
ATOM 1677 O O . TYR A 1 217 ? 16.804 3.993 -16.132 1.00 43.81 217 TYR A O 1
ATOM 1685 N N . PRO A 1 218 ? 18.920 3.557 -16.781 1.00 48.56 218 PRO A N 1
ATOM 1686 C CA . PRO A 1 218 ? 19.473 3.695 -15.440 1.00 48.56 218 PRO A CA 1
ATOM 1687 C C . PRO A 1 218 ? 19.370 5.154 -14.962 1.00 48.56 218 PRO A C 1
ATOM 1689 O O . PRO A 1 218 ? 19.549 6.090 -15.733 1.00 48.56 218 PRO A O 1
ATOM 1692 N N . VAL A 1 219 ? 19.067 5.346 -13.674 1.00 51.94 219 VAL A N 1
ATOM 1693 C CA . VAL A 1 219 ? 18.902 6.676 -13.042 1.00 51.94 219 VAL A CA 1
ATOM 1694 C C . VAL A 1 219 ? 20.251 7.353 -12.756 1.00 51.94 219 VAL A C 1
ATOM 1696 O O . VAL A 1 219 ? 20.315 8.573 -12.635 1.00 51.94 219 VAL A O 1
ATOM 1699 N N . GLU A 1 220 ? 21.330 6.575 -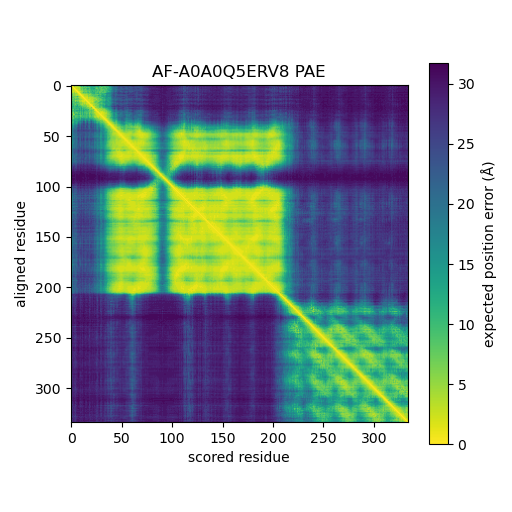12.683 1.00 45.16 220 GLU A N 1
ATOM 1700 C CA . GLU A 1 220 ? 22.703 7.064 -12.579 1.00 45.16 220 GLU A CA 1
ATOM 1701 C C . GLU A 1 220 ? 23.552 6.323 -13.604 1.00 45.16 220 GLU A C 1
ATOM 1703 O O . GLU A 1 220 ? 23.626 5.089 -13.575 1.00 45.16 220 GLU A O 1
ATOM 1708 N N . VAL A 1 221 ? 24.172 7.078 -14.510 1.00 50.53 221 VAL A N 1
ATOM 1709 C CA . VAL A 1 221 ? 25.036 6.526 -15.546 1.00 50.53 221 VAL A CA 1
ATOM 1710 C C . VAL A 1 221 ? 26.399 7.189 -15.489 1.00 50.53 221 VAL A C 1
ATOM 1712 O O . VAL A 1 221 ? 26.518 8.406 -15.350 1.00 50.53 221 VAL A O 1
ATOM 1715 N N . ILE A 1 222 ? 27.441 6.367 -15.557 1.00 52.41 222 ILE A N 1
ATOM 1716 C CA . ILE A 1 222 ? 28.798 6.842 -15.800 1.00 52.41 222 ILE A CA 1
ATOM 1717 C C . ILE A 1 222 ? 28.953 6.937 -17.318 1.00 52.41 222 ILE A C 1
ATOM 1719 O O . ILE A 1 222 ? 28.996 5.893 -17.973 1.00 52.41 222 ILE A O 1
ATOM 1723 N N . GLU A 1 223 ? 29.038 8.165 -17.842 1.00 53.84 223 GLU A N 1
ATOM 1724 C CA . GLU A 1 223 ? 29.114 8.450 -19.287 1.00 53.84 223 GLU A CA 1
ATOM 1725 C C . GLU A 1 223 ? 30.247 7.658 -19.968 1.00 53.84 223 GLU A C 1
ATOM 1727 O O . GLU A 1 223 ? 30.031 6.985 -20.974 1.00 53.84 223 GLU A O 1
ATOM 1732 N N . ALA A 1 224 ? 31.456 7.663 -19.392 1.00 54.75 224 ALA A N 1
ATOM 1733 C CA . ALA A 1 224 ? 32.586 6.904 -19.926 1.00 54.75 224 ALA A CA 1
ATOM 1734 C C . ALA A 1 224 ? 33.597 6.488 -18.849 1.00 54.75 224 ALA A C 1
ATOM 1736 O O . ALA A 1 224 ? 33.895 7.239 -17.917 1.00 54.75 224 ALA A O 1
ATOM 1737 N N . VAL A 1 225 ? 34.173 5.293 -19.009 1.00 53.06 225 VAL A N 1
ATOM 1738 C CA . VAL A 1 225 ? 35.352 4.835 -18.261 1.00 53.06 225 VAL A CA 1
ATOM 1739 C C . VAL A 1 225 ? 36.477 4.544 -19.248 1.00 53.06 225 VAL A C 1
ATOM 1741 O O . VAL A 1 225 ? 36.392 3.600 -20.034 1.00 53.06 225 VAL A O 1
ATOM 1744 N N . GLU A 1 226 ? 37.550 5.332 -19.177 1.00 58.22 226 GLU A N 1
ATOM 1745 C CA . GLU A 1 226 ? 38.725 5.201 -20.042 1.00 58.22 226 GLU A CA 1
ATOM 1746 C C . GLU A 1 226 ? 39.946 4.701 -19.261 1.00 58.22 226 GLU A C 1
ATOM 1748 O O . GLU A 1 226 ? 40.300 5.237 -18.209 1.00 58.22 226 GLU A O 1
ATOM 1753 N N . SER A 1 227 ? 40.634 3.686 -19.792 1.00 53.00 227 SER A N 1
ATOM 1754 C CA . SER A 1 227 ? 41.948 3.272 -19.290 1.00 53.00 227 SER A CA 1
ATOM 1755 C C . SER A 1 227 ? 43.074 3.810 -20.182 1.00 53.00 227 SER A C 1
ATOM 1757 O O . SER A 1 227 ? 43.206 3.391 -21.335 1.00 53.00 227 SER A O 1
ATOM 1759 N N . THR A 1 228 ? 43.919 4.680 -19.629 1.00 52.84 228 THR A N 1
ATOM 1760 C CA . THR A 1 228 ? 45.268 5.022 -20.129 1.00 52.84 228 THR A CA 1
ATOM 1761 C C . THR A 1 228 ? 46.318 4.168 -19.394 1.00 52.84 228 THR A C 1
ATOM 1763 O O . THR A 1 228 ? 45.959 3.529 -18.403 1.00 52.84 228 THR A O 1
ATOM 1766 N N . PRO A 1 229 ? 47.590 4.063 -19.843 1.00 44.81 229 PRO A N 1
ATOM 1767 C CA . PRO A 1 229 ? 48.574 3.151 -19.247 1.00 44.81 229 PRO A CA 1
ATOM 1768 C C . PRO A 1 229 ? 49.012 3.597 -17.838 1.00 44.81 229 PRO A C 1
ATOM 1770 O O . PRO A 1 229 ? 50.105 4.102 -17.614 1.00 44.81 229 PRO A O 1
ATOM 1773 N N . ALA A 1 230 ? 48.146 3.361 -16.861 1.00 36.09 230 ALA A N 1
ATOM 1774 C CA . ALA A 1 230 ? 48.430 3.265 -15.445 1.00 36.09 230 ALA A CA 1
ATOM 1775 C C . ALA A 1 230 ? 47.500 2.175 -14.903 1.00 36.09 230 ALA A C 1
ATOM 1777 O O . ALA A 1 230 ? 46.284 2.215 -15.066 1.00 36.09 230 ALA A O 1
ATOM 1778 N N . LYS A 1 231 ? 48.103 1.140 -14.328 1.00 37.12 231 LYS A N 1
ATOM 1779 C CA . LYS A 1 231 ? 47.459 -0.100 -13.896 1.00 37.12 231 LYS A CA 1
ATOM 1780 C C . LYS A 1 231 ? 46.258 0.174 -12.970 1.00 37.12 231 LYS A C 1
ATOM 1782 O O . LYS A 1 231 ? 46.443 0.425 -11.783 1.00 37.12 231 LYS A O 1
ATOM 1787 N N . ALA A 1 232 ? 45.035 0.098 -13.492 1.00 41.72 232 ALA A N 1
ATOM 1788 C CA . ALA A 1 232 ? 43.816 0.202 -12.693 1.00 41.72 232 ALA A CA 1
ATOM 1789 C C . ALA A 1 232 ? 43.380 -1.198 -12.224 1.00 41.72 232 ALA A C 1
ATOM 1791 O O . ALA A 1 232 ? 42.510 -1.828 -12.815 1.00 41.72 232 ALA A O 1
ATOM 1792 N N . ASP A 1 233 ? 43.988 -1.699 -11.144 1.00 41.56 233 ASP A N 1
ATOM 1793 C CA . ASP A 1 233 ? 43.567 -2.941 -10.465 1.00 41.56 233 ASP A CA 1
ATOM 1794 C C . ASP A 1 233 ? 42.333 -2.711 -9.546 1.00 41.56 233 ASP A C 1
ATOM 1796 O O . ASP A 1 233 ? 42.195 -3.349 -8.502 1.00 41.56 233 ASP A O 1
ATOM 1800 N N . ALA A 1 234 ? 41.428 -1.788 -9.894 1.00 43.03 234 ALA A N 1
ATOM 1801 C CA . ALA A 1 234 ? 40.233 -1.499 -9.097 1.00 43.03 234 ALA A CA 1
ATOM 1802 C C . ALA A 1 234 ? 39.025 -2.325 -9.594 1.00 43.03 234 ALA A C 1
ATOM 1804 O O . ALA A 1 234 ? 38.715 -2.287 -10.786 1.00 43.03 234 ALA A O 1
ATOM 1805 N N . PRO A 1 235 ? 38.325 -3.084 -8.728 1.00 44.50 235 PRO A N 1
ATOM 1806 C CA . PRO A 1 235 ? 37.064 -3.719 -9.096 1.00 44.50 235 PRO A CA 1
ATOM 1807 C C . PRO A 1 235 ? 35.972 -2.649 -9.239 1.00 44.50 235 PRO A C 1
ATOM 1809 O O . PRO A 1 235 ? 35.545 -2.062 -8.247 1.00 44.50 235 PRO A O 1
ATOM 1812 N N . TRP A 1 236 ? 35.515 -2.403 -10.467 1.00 51.72 236 TRP A N 1
ATOM 1813 C CA . TRP A 1 236 ? 34.473 -1.414 -10.750 1.00 51.72 236 TRP A CA 1
ATOM 1814 C C . TRP A 1 236 ? 33.077 -2.027 -10.608 1.00 51.72 236 TRP A C 1
ATOM 1816 O O . TRP A 1 236 ? 32.791 -3.097 -11.147 1.00 51.72 236 TRP A O 1
ATOM 1826 N N . GLN A 1 237 ? 32.209 -1.351 -9.857 1.00 49.00 237 GLN A N 1
ATOM 1827 C CA . GLN A 1 237 ? 30.800 -1.707 -9.691 1.00 49.00 237 GLN A CA 1
ATOM 1828 C C . GLN A 1 237 ? 29.957 -0.461 -9.985 1.00 49.00 237 GLN A C 1
ATOM 1830 O O . GLN A 1 237 ? 29.753 0.371 -9.109 1.00 49.00 237 GLN A O 1
ATOM 1835 N N . GLY A 1 238 ? 29.518 -0.314 -11.236 1.00 50.94 238 GLY A N 1
ATOM 1836 C CA . GLY A 1 238 ? 28.647 0.770 -11.698 1.00 50.94 238 GLY A CA 1
ATOM 1837 C C . GLY A 1 238 ? 27.991 0.427 -13.039 1.00 50.94 238 GLY A C 1
ATOM 1838 O O . GLY A 1 238 ? 28.421 -0.515 -13.709 1.00 50.94 238 GLY A O 1
ATOM 1839 N N . PHE A 1 239 ? 26.932 1.155 -13.405 1.00 52.72 239 PHE A N 1
ATOM 1840 C CA . PHE A 1 239 ? 26.347 1.119 -14.749 1.00 52.72 239 PHE A CA 1
ATOM 1841 C C . PHE A 1 239 ? 27.135 2.092 -15.633 1.00 52.72 239 PHE A C 1
ATOM 1843 O O . PHE A 1 239 ? 27.180 3.289 -15.347 1.00 52.72 239 PHE A O 1
ATOM 1850 N N . THR A 1 240 ? 27.808 1.572 -16.657 1.00 55.22 240 THR A N 1
ATOM 1851 C CA . THR A 1 240 ? 28.706 2.348 -17.522 1.00 55.22 240 THR A CA 1
ATOM 1852 C C . THR A 1 240 ? 28.166 2.360 -18.946 1.00 55.22 240 THR A C 1
ATOM 1854 O O . THR A 1 240 ? 27.922 1.294 -19.508 1.00 55.22 240 THR A O 1
ATOM 1857 N N . GLU A 1 241 ? 27.999 3.554 -19.513 1.00 58.09 241 GLU A N 1
ATOM 1858 C CA . GLU A 1 241 ? 27.522 3.768 -20.887 1.00 58.09 241 GLU A CA 1
ATOM 1859 C C . GLU A 1 241 ? 28.584 3.321 -21.900 1.00 58.09 241 GLU A C 1
ATOM 1861 O O . GLU A 1 241 ? 28.331 2.436 -22.719 1.00 58.09 241 GLU A O 1
ATOM 1866 N N . ALA A 1 242 ? 29.816 3.820 -21.766 1.00 58.88 242 ALA A N 1
ATOM 1867 C CA . ALA A 1 242 ? 30.935 3.443 -22.626 1.00 58.88 242 ALA A CA 1
ATOM 1868 C C . ALA A 1 242 ? 32.178 2.986 -21.839 1.00 58.88 242 ALA A C 1
ATOM 1870 O O . ALA A 1 242 ? 32.611 3.634 -20.883 1.00 58.88 242 ALA A O 1
ATOM 1871 N N . LEU A 1 243 ? 32.798 1.877 -22.263 1.00 62.91 243 LEU A N 1
ATOM 1872 C CA . LEU A 1 243 ? 34.128 1.455 -21.798 1.00 62.91 243 LEU A CA 1
ATOM 1873 C C . LEU A 1 243 ? 35.142 1.596 -22.928 1.00 62.91 243 LEU A C 1
ATOM 1875 O O . LEU A 1 243 ? 34.966 1.024 -24.003 1.00 62.91 243 LEU A O 1
ATOM 1879 N N . GLY A 1 244 ? 36.220 2.323 -22.646 1.00 61.81 244 GLY A N 1
ATOM 1880 C CA . GLY A 1 244 ? 37.256 2.671 -23.607 1.00 61.81 244 GLY A CA 1
ATOM 1881 C C . GLY A 1 244 ? 38.649 2.213 -23.181 1.00 61.81 244 GLY A C 1
ATOM 1882 O O . GLY A 1 244 ? 39.026 2.326 -22.012 1.00 61.81 244 GLY A O 1
ATOM 1883 N N . SER A 1 245 ? 39.468 1.758 -24.131 1.00 62.19 245 SER A N 1
ATOM 1884 C CA . SER A 1 245 ? 40.928 1.728 -23.955 1.00 62.19 245 SER A CA 1
ATOM 1885 C C . SER A 1 245 ? 41.609 2.497 -25.079 1.00 62.19 245 SER A C 1
ATOM 1887 O O . SER A 1 245 ? 41.384 2.173 -26.247 1.00 62.19 245 SER A O 1
ATOM 1889 N N . SER A 1 246 ? 42.465 3.458 -24.732 1.00 61.59 246 SER A N 1
ATOM 1890 C CA . SER A 1 246 ? 43.137 4.330 -25.699 1.00 61.59 246 SER A CA 1
ATOM 1891 C C . SER A 1 246 ? 44.652 4.385 -25.486 1.00 61.59 246 SER A C 1
ATOM 1893 O O . SER A 1 246 ? 45.107 4.470 -24.344 1.00 61.59 246 SER A O 1
ATOM 1895 N N . GLY A 1 247 ? 45.433 4.425 -26.570 1.00 54.91 247 GLY A N 1
ATOM 1896 C CA . GLY A 1 247 ? 46.859 4.789 -26.516 1.00 54.91 247 GLY A CA 1
ATOM 1897 C C . GLY A 1 247 ? 47.777 3.718 -25.919 1.00 54.91 247 GLY A C 1
ATOM 1898 O O . GLY A 1 247 ? 48.745 4.040 -25.232 1.00 54.91 247 GLY A O 1
ATOM 1899 N N . LEU A 1 248 ? 47.465 2.441 -26.142 1.00 61.06 248 LEU A N 1
ATOM 1900 C CA . LEU A 1 248 ? 48.275 1.324 -25.657 1.00 61.06 248 LEU A CA 1
ATOM 1901 C C . LEU A 1 248 ? 49.419 1.037 -26.637 1.00 61.06 248 LEU A C 1
ATOM 1903 O O . LEU A 1 248 ? 49.170 0.775 -27.813 1.00 61.06 248 LEU A O 1
ATOM 1907 N N . SER A 1 249 ? 50.664 1.036 -26.156 1.00 59.28 249 SER A N 1
ATOM 1908 C CA . SER A 1 249 ? 51.840 0.639 -26.937 1.00 59.28 249 SER A CA 1
ATOM 1909 C C . SER A 1 249 ? 52.575 -0.536 -26.291 1.00 59.28 249 SER A C 1
ATOM 1911 O O . SER A 1 249 ? 52.707 -0.612 -25.068 1.00 59.28 249 SER A O 1
ATOM 1913 N N . LEU A 1 250 ? 53.040 -1.476 -27.115 1.00 60.88 250 LEU A N 1
ATOM 1914 C CA . LEU A 1 250 ? 53.854 -2.610 -26.680 1.00 60.88 250 LEU A CA 1
ATOM 1915 C C . LEU A 1 250 ? 55.091 -2.746 -27.573 1.00 60.88 250 LEU A C 1
ATOM 1917 O O . LEU A 1 250 ? 54.970 -3.033 -28.761 1.00 60.88 250 LEU A O 1
ATOM 1921 N N . GLU A 1 251 ? 56.272 -2.582 -26.983 1.00 53.62 251 GLU A N 1
ATOM 1922 C CA . GLU A 1 251 ? 57.562 -2.714 -27.679 1.00 53.62 251 GLU A CA 1
ATOM 1923 C C . GLU A 1 251 ? 57.941 -4.199 -27.882 1.00 53.62 251 GLU A C 1
ATOM 1925 O O . GLU A 1 251 ? 58.320 -4.615 -28.978 1.00 53.62 251 GLU A O 1
ATOM 1930 N N . ALA A 1 252 ? 57.740 -5.037 -26.853 1.00 53.50 252 ALA A N 1
ATOM 1931 C CA . ALA A 1 252 ? 57.893 -6.495 -26.911 1.00 53.50 252 ALA A CA 1
ATOM 1932 C C . ALA A 1 252 ? 57.008 -7.218 -25.869 1.00 53.50 252 ALA A C 1
ATOM 1934 O O . ALA A 1 252 ? 56.967 -6.810 -24.707 1.00 53.50 252 ALA A O 1
ATOM 1935 N N . GLY A 1 253 ? 56.337 -8.323 -26.236 1.00 60.47 253 GLY A N 1
ATOM 1936 C CA . GLY A 1 253 ? 55.669 -9.229 -25.276 1.00 60.47 253 GLY A CA 1
ATOM 1937 C C . GLY A 1 253 ? 54.236 -9.650 -25.637 1.00 60.47 253 GLY A C 1
ATOM 1938 O O . GLY A 1 253 ? 53.884 -9.767 -26.806 1.00 60.47 253 GLY A O 1
ATOM 1939 N N . SER A 1 254 ? 53.388 -9.912 -24.632 1.00 58.75 254 SER A N 1
ATOM 1940 C CA . SER A 1 254 ? 51.959 -10.212 -24.841 1.00 58.75 254 SER A CA 1
ATOM 1941 C C . SER A 1 254 ? 51.076 -9.367 -23.931 1.00 58.75 254 SER A C 1
ATOM 1943 O O . SER A 1 254 ? 51.301 -9.312 -22.722 1.00 58.75 254 SER A O 1
ATOM 1945 N N . LEU A 1 255 ? 50.045 -8.757 -24.516 1.00 60.38 255 LEU A N 1
ATOM 1946 C CA . LEU A 1 255 ? 49.073 -7.920 -23.818 1.00 60.38 255 LEU A CA 1
ATOM 1947 C C . LEU A 1 255 ? 47.699 -8.609 -23.831 1.00 60.38 255 LEU A C 1
ATOM 1949 O O . LEU A 1 255 ? 47.191 -9.019 -24.880 1.00 60.38 255 LEU A O 1
ATOM 1953 N N . ARG A 1 256 ? 47.129 -8.823 -22.637 1.00 60.09 256 ARG A N 1
ATOM 1954 C CA . ARG A 1 256 ? 45.901 -9.608 -22.418 1.00 60.09 256 ARG A CA 1
ATOM 1955 C C . ARG A 1 256 ? 45.031 -8.961 -21.344 1.00 60.09 256 ARG A C 1
ATOM 1957 O O . ARG A 1 256 ? 45.568 -8.502 -20.340 1.00 60.09 256 ARG A O 1
ATOM 1964 N N . ASP A 1 257 ? 43.711 -9.026 -21.518 1.00 57.53 257 ASP A N 1
ATOM 1965 C CA . ASP A 1 257 ? 42.707 -8.660 -20.508 1.00 57.53 257 ASP A CA 1
ATOM 1966 C C . ASP A 1 257 ? 42.861 -7.219 -19.974 1.00 57.53 257 ASP A C 1
ATOM 1968 O O . ASP A 1 257 ? 42.904 -7.014 -18.757 1.00 57.53 257 ASP A O 1
ATOM 1972 N N . THR A 1 258 ? 42.962 -6.223 -20.865 1.00 57.78 258 THR A N 1
ATOM 1973 C CA . THR A 1 258 ? 43.111 -4.804 -20.478 1.00 57.78 258 THR A CA 1
ATOM 1974 C C . THR A 1 258 ? 41.928 -4.275 -19.685 1.00 57.78 258 THR A C 1
ATOM 1976 O O . THR A 1 258 ? 42.119 -3.469 -18.780 1.00 57.78 258 THR A O 1
ATOM 1979 N N . LEU A 1 259 ? 40.723 -4.766 -19.973 1.00 57.94 259 LEU A N 1
ATOM 1980 C CA . LEU A 1 259 ? 39.507 -4.423 -19.249 1.00 57.94 259 LEU A CA 1
ATOM 1981 C C . LEU A 1 259 ? 38.911 -5.676 -18.594 1.00 57.94 259 LEU A C 1
ATOM 1983 O O . LEU A 1 259 ? 38.726 -6.726 -19.227 1.00 57.94 259 LEU A O 1
ATOM 1987 N N . LYS A 1 260 ? 38.590 -5.572 -17.299 1.00 55.41 260 LYS A N 1
ATOM 1988 C CA . LYS A 1 260 ? 38.006 -6.661 -16.505 1.00 55.41 260 LYS A CA 1
ATOM 1989 C C . LYS A 1 260 ? 36.626 -6.276 -15.969 1.00 55.41 260 LYS A C 1
ATOM 1991 O O . LYS A 1 260 ? 36.533 -5.434 -15.092 1.00 55.41 260 LYS A O 1
ATOM 1996 N N . LYS A 1 261 ? 35.614 -7.022 -16.436 1.00 54.50 261 LYS A N 1
ATOM 1997 C CA . LYS A 1 261 ? 34.261 -7.209 -15.872 1.00 54.50 261 LYS A CA 1
ATOM 1998 C C . LYS A 1 261 ? 33.410 -5.933 -15.707 1.00 54.50 261 LYS A C 1
ATOM 2000 O O . LYS A 1 261 ? 33.616 -5.174 -14.773 1.00 54.50 261 LYS A O 1
ATOM 2005 N N . SER A 1 262 ? 32.357 -5.813 -16.526 1.00 55.31 262 SER A N 1
ATOM 2006 C CA . SER A 1 262 ? 31.209 -4.915 -16.291 1.00 55.31 262 SER A CA 1
ATOM 2007 C C . SER A 1 262 ? 29.874 -5.677 -16.388 1.00 55.31 262 SER A C 1
ATOM 2009 O O . SER A 1 262 ? 29.761 -6.666 -17.124 1.00 55.31 262 SER A O 1
ATOM 2011 N N . SER A 1 263 ? 28.881 -5.238 -15.608 1.00 54.00 263 SER A N 1
ATOM 2012 C CA . SER A 1 263 ? 27.519 -5.795 -15.536 1.00 54.00 263 SER A CA 1
ATOM 2013 C C . SER A 1 263 ? 26.644 -5.351 -16.714 1.00 54.00 263 SER A C 1
ATOM 2015 O O . SER A 1 263 ? 25.822 -6.133 -17.186 1.00 54.00 263 SER A O 1
ATOM 2017 N N . TYR A 1 264 ? 26.834 -4.111 -17.175 1.00 57.12 264 TYR A N 1
ATOM 2018 C CA . TYR A 1 264 ? 26.069 -3.447 -18.233 1.00 57.12 264 TYR A CA 1
ATOM 2019 C C . TYR A 1 264 ? 27.010 -2.542 -19.041 1.00 57.12 264 TYR A C 1
ATOM 2021 O O . TYR A 1 264 ? 27.872 -1.887 -18.451 1.00 57.12 264 TYR A O 1
ATOM 2029 N N . LEU A 1 265 ? 26.879 -2.564 -20.369 1.00 60.19 265 LEU A N 1
ATOM 2030 C CA . LEU A 1 265 ? 27.684 -1.776 -21.299 1.00 60.19 265 LEU A CA 1
ATOM 2031 C C . LEU A 1 265 ? 26.850 -1.429 -22.532 1.00 60.19 265 LEU A C 1
ATOM 2033 O O . LEU A 1 265 ? 26.295 -2.351 -23.126 1.00 60.19 265 LEU A O 1
ATOM 2037 N N . GLU A 1 266 ? 26.808 -0.163 -22.946 1.00 61.88 266 GLU A N 1
ATOM 2038 C CA . GLU A 1 266 ? 26.155 0.238 -24.204 1.00 61.88 266 GLU A CA 1
ATOM 2039 C C . GLU A 1 266 ? 27.162 0.264 -25.356 1.00 61.88 266 GLU A C 1
ATOM 2041 O O . GLU A 1 266 ? 26.886 -0.272 -26.428 1.00 61.88 266 GLU A O 1
ATOM 2046 N N . ALA A 1 267 ? 28.376 0.765 -25.113 1.00 62.34 267 ALA A N 1
ATOM 2047 C CA . ALA A 1 267 ? 29.446 0.812 -26.104 1.00 62.34 267 ALA A CA 1
ATOM 2048 C C . ALA A 1 267 ? 30.794 0.299 -25.566 1.00 62.34 267 ALA A C 1
ATOM 2050 O O . ALA A 1 267 ? 31.200 0.597 -24.439 1.00 62.34 267 ALA A O 1
ATOM 2051 N N . LEU A 1 268 ? 31.518 -0.457 -26.397 1.00 62.94 268 LEU A N 1
ATOM 2052 C CA . LEU A 1 268 ? 32.930 -0.789 -26.181 1.00 62.94 268 LEU A CA 1
ATOM 2053 C C . LEU A 1 268 ? 33.780 -0.128 -27.262 1.00 62.94 268 LEU A C 1
ATOM 2055 O O . LEU A 1 268 ? 33.624 -0.445 -28.444 1.00 62.94 268 LEU A O 1
ATOM 2059 N N . GLU A 1 269 ? 34.726 0.706 -26.843 1.00 68.31 269 GLU A N 1
ATOM 2060 C CA . GLU A 1 269 ? 35.597 1.447 -27.748 1.00 68.31 269 GLU A CA 1
ATOM 2061 C C . GLU A 1 269 ? 37.071 1.122 -27.509 1.00 68.31 269 GLU A C 1
ATOM 2063 O O . GLU A 1 269 ? 37.568 1.040 -26.384 1.00 68.31 269 GLU A O 1
ATOM 2068 N N . THR A 1 270 ? 37.815 0.935 -28.591 1.00 65.50 270 THR A N 1
ATOM 2069 C CA . THR A 1 270 ? 39.266 0.743 -28.529 1.00 65.50 270 THR A CA 1
ATOM 2070 C C . THR A 1 270 ? 39.945 1.640 -29.542 1.00 65.50 270 THR A C 1
ATOM 2072 O O . THR A 1 270 ? 39.570 1.650 -30.712 1.00 65.50 270 THR A O 1
ATOM 2075 N N . SER A 1 271 ? 40.938 2.416 -29.114 1.00 66.31 271 SER A N 1
ATOM 2076 C CA . SER A 1 271 ? 41.632 3.344 -30.005 1.00 66.31 271 SER A CA 1
ATOM 2077 C C . SER A 1 271 ? 43.143 3.389 -29.777 1.00 66.31 271 SER A C 1
ATOM 2079 O O . SER A 1 271 ? 43.639 3.200 -28.668 1.00 66.31 271 SER A O 1
ATOM 2081 N N . GLY A 1 272 ? 43.913 3.631 -30.839 1.00 58.56 272 GLY A N 1
ATOM 2082 C CA . GLY A 1 272 ? 45.345 3.934 -30.729 1.00 58.56 272 GLY A CA 1
ATOM 2083 C C . GLY A 1 272 ? 46.176 2.805 -30.117 1.00 58.56 272 GLY A C 1
ATOM 2084 O O . GLY A 1 272 ? 46.978 3.051 -29.216 1.00 58.56 272 GLY A O 1
ATOM 2085 N N . LEU A 1 273 ? 45.960 1.568 -30.568 1.00 65.38 273 LEU A N 1
ATOM 2086 C CA . LEU A 1 273 ? 46.727 0.412 -30.113 1.00 65.38 273 LEU A CA 1
ATOM 2087 C C . LEU A 1 273 ? 47.886 0.139 -31.074 1.00 65.38 273 LEU A C 1
ATOM 2089 O O . LEU A 1 273 ? 47.665 -0.088 -32.260 1.00 65.38 273 LEU A O 1
ATOM 2093 N N . SER A 1 274 ? 49.116 0.129 -30.566 1.00 62.66 274 SER A N 1
ATOM 2094 C CA . SER A 1 274 ? 50.328 -0.088 -31.363 1.00 62.66 274 SER A CA 1
ATOM 2095 C C . SER A 1 274 ? 51.190 -1.210 -30.787 1.00 62.66 274 SER A C 1
ATOM 2097 O O . SER A 1 274 ? 51.402 -1.293 -29.577 1.00 62.66 274 SER A O 1
ATOM 2099 N N . ILE A 1 275 ? 51.683 -2.097 -31.651 1.00 61.59 275 ILE A N 1
ATOM 2100 C CA . ILE A 1 275 ? 52.594 -3.181 -31.264 1.00 61.59 275 ILE A CA 1
ATOM 2101 C C . ILE A 1 275 ? 53.798 -3.165 -32.194 1.00 61.59 275 ILE A C 1
ATOM 2103 O O . ILE A 1 275 ? 53.661 -3.316 -33.409 1.00 61.59 275 ILE A O 1
ATOM 2107 N N . GLU A 1 276 ? 54.981 -3.021 -31.616 1.00 61.09 276 GLU A N 1
ATOM 2108 C CA . GLU A 1 276 ? 56.235 -3.104 -32.355 1.00 61.09 276 GLU A CA 1
ATOM 2109 C C . GLU A 1 276 ? 56.654 -4.568 -32.549 1.00 61.09 276 GLU A C 1
ATOM 2111 O O . GLU A 1 276 ? 56.927 -4.983 -33.677 1.00 61.09 276 GLU A O 1
ATOM 2116 N N . SER A 1 277 ? 56.599 -5.378 -31.479 1.00 53.50 277 SER A N 1
ATOM 2117 C CA . SER A 1 277 ? 56.754 -6.837 -31.544 1.00 53.50 277 SER A CA 1
ATOM 2118 C C . SER A 1 277 ? 55.887 -7.590 -30.513 1.00 53.50 277 SER A C 1
ATOM 2120 O O . SER A 1 277 ? 55.908 -7.261 -29.328 1.00 53.50 277 SER A O 1
ATOM 2122 N N . GLY A 1 278 ? 55.103 -8.609 -30.907 1.00 62.28 278 GLY A N 1
ATOM 2123 C CA . GLY A 1 278 ? 54.367 -9.441 -29.929 1.00 62.28 278 GLY A CA 1
ATOM 2124 C C . GLY A 1 278 ? 52.965 -9.933 -30.310 1.00 62.28 278 GLY A C 1
ATOM 2125 O O . GLY A 1 278 ? 52.631 -10.064 -31.484 1.00 62.28 278 GLY A O 1
ATOM 2126 N N . GLU A 1 279 ? 52.148 -10.250 -29.295 1.00 60.59 279 GLU A N 1
ATOM 2127 C CA . GLU A 1 279 ? 50.790 -10.802 -29.462 1.00 60.59 279 GLU A CA 1
ATOM 2128 C C . GLU A 1 279 ? 49.730 -10.021 -28.661 1.00 60.59 279 GLU A C 1
ATOM 2130 O O . GLU A 1 279 ? 49.804 -9.943 -27.425 1.00 60.59 279 GLU A O 1
ATOM 2135 N N . LEU A 1 280 ? 48.682 -9.555 -29.355 1.00 59.84 280 LEU A N 1
ATOM 2136 C CA . LEU A 1 280 ? 47.454 -9.012 -28.761 1.00 59.84 280 LEU A CA 1
ATOM 2137 C C . LEU A 1 280 ? 46.283 -9.974 -28.966 1.00 59.84 280 LEU A C 1
ATOM 2139 O O . LEU A 1 280 ? 45.966 -10.364 -30.092 1.00 59.84 280 LEU A O 1
ATOM 2143 N N . ARG A 1 281 ? 45.616 -10.342 -27.864 1.00 59.94 281 ARG A N 1
ATOM 2144 C CA . ARG A 1 281 ? 44.533 -11.340 -27.888 1.00 59.94 281 ARG A CA 1
ATOM 2145 C C . ARG A 1 281 ? 43.127 -10.778 -27.715 1.00 59.94 281 ARG A C 1
ATOM 2147 O O . ARG A 1 281 ? 42.270 -11.065 -28.541 1.00 59.94 281 ARG A O 1
ATOM 2154 N N . GLN A 1 282 ? 42.854 -10.089 -26.607 1.00 57.16 282 GLN A N 1
ATOM 2155 C CA . GLN A 1 282 ? 41.488 -9.718 -26.231 1.00 57.16 282 GLN A CA 1
ATOM 2156 C C . GLN A 1 282 ? 41.484 -8.501 -25.300 1.00 57.16 282 GLN A C 1
ATOM 2158 O O . GLN A 1 282 ? 42.185 -8.503 -24.286 1.00 57.16 282 GLN A O 1
ATOM 2163 N N . THR A 1 283 ? 40.673 -7.496 -25.639 1.00 57.97 283 THR A N 1
ATOM 2164 C CA . THR A 1 283 ? 40.548 -6.248 -24.868 1.00 57.97 283 THR A CA 1
ATOM 2165 C C . THR A 1 283 ? 39.627 -6.403 -23.651 1.00 57.97 283 THR A C 1
ATOM 2167 O O . THR A 1 283 ? 39.960 -5.938 -22.565 1.00 57.97 283 THR A O 1
ATOM 2170 N N . LEU A 1 284 ? 38.498 -7.115 -23.787 1.00 56.47 284 LEU A N 1
ATOM 2171 C CA . LEU A 1 284 ? 37.537 -7.341 -22.697 1.00 56.47 284 LEU A CA 1
ATOM 2172 C C . LEU A 1 284 ? 37.366 -8.829 -22.393 1.00 56.47 284 LEU A C 1
ATOM 2174 O O . LEU A 1 284 ? 36.970 -9.591 -23.270 1.00 56.47 284 LEU A O 1
ATOM 2178 N N . LYS A 1 285 ? 37.589 -9.238 -21.139 1.00 50.44 285 LYS A N 1
ATOM 2179 C CA . LYS A 1 285 ? 37.550 -10.653 -20.726 1.00 50.44 285 LYS A CA 1
ATOM 2180 C C . LYS A 1 285 ? 36.140 -11.245 -20.577 1.00 50.44 285 LYS A C 1
ATOM 2182 O O . LYS A 1 285 ? 35.947 -12.424 -20.863 1.00 50.44 285 LYS A O 1
ATOM 2187 N N . GLN A 1 286 ? 35.171 -10.464 -20.085 1.00 51.94 286 GLN A N 1
ATOM 2188 C CA . GLN A 1 286 ? 33.823 -10.950 -19.757 1.00 51.94 286 GLN A CA 1
ATOM 2189 C C . GLN A 1 286 ? 32.822 -9.790 -19.618 1.00 51.94 286 GLN A C 1
ATOM 2191 O O . GLN A 1 286 ? 33.097 -8.841 -18.881 1.00 51.94 286 GLN A O 1
ATOM 2196 N N . SER A 1 287 ? 31.653 -9.906 -20.256 1.00 54.28 287 SER A N 1
ATOM 2197 C CA . SER A 1 287 ? 30.468 -9.075 -19.998 1.00 54.28 287 SER A CA 1
ATOM 2198 C C . SER A 1 287 ? 29.269 -9.971 -19.673 1.00 54.28 287 SER A C 1
ATOM 2200 O O . SER A 1 287 ? 29.167 -11.086 -20.188 1.00 54.28 287 SER A O 1
ATOM 2202 N N . VAL A 1 288 ? 28.397 -9.518 -18.767 1.00 56.47 288 VAL A N 1
ATOM 2203 C CA . VAL A 1 288 ? 27.148 -10.235 -18.432 1.00 56.47 288 VAL A CA 1
ATOM 2204 C C . VAL A 1 288 ? 26.094 -10.019 -19.526 1.00 56.47 288 VAL A C 1
ATOM 2206 O O . VAL A 1 288 ? 25.323 -10.929 -19.821 1.00 56.47 288 VAL A O 1
ATOM 2209 N N . VAL A 1 289 ? 26.115 -8.844 -20.166 1.00 59.97 289 VAL A N 1
ATOM 2210 C CA . VAL A 1 289 ? 25.243 -8.430 -21.278 1.00 59.97 289 VAL A CA 1
ATOM 2211 C C . VAL A 1 289 ? 26.124 -7.975 -22.461 1.00 59.97 289 VAL A C 1
ATOM 2213 O O . VAL A 1 289 ? 27.181 -7.379 -22.219 1.00 59.97 289 VAL A O 1
ATOM 2216 N N . PRO A 1 290 ? 25.782 -8.299 -23.727 1.00 58.62 290 PRO A N 1
ATOM 2217 C CA . PRO A 1 290 ? 26.517 -7.805 -24.894 1.00 58.62 290 PRO A CA 1
ATOM 2218 C C . PRO A 1 290 ? 26.247 -6.304 -25.124 1.00 58.62 290 PRO A C 1
ATOM 2220 O O . PRO A 1 290 ? 25.100 -5.888 -24.960 1.00 58.62 290 PRO A O 1
ATOM 2223 N N . PRO A 1 291 ? 27.261 -5.511 -25.517 1.00 60.81 291 PRO A N 1
ATOM 2224 C CA . PRO A 1 291 ? 27.070 -4.099 -25.831 1.00 60.81 291 PRO A CA 1
ATOM 2225 C C . PRO A 1 291 ? 26.340 -3.871 -27.152 1.00 60.81 291 PRO A C 1
ATOM 2227 O O . PRO A 1 291 ? 26.382 -4.711 -28.055 1.00 60.81 291 PRO A O 1
ATOM 2230 N N . GLU A 1 292 ? 25.690 -2.717 -27.255 1.00 63.47 292 GLU A N 1
ATOM 2231 C CA . GLU A 1 292 ? 24.907 -2.290 -28.416 1.00 63.47 292 GLU A CA 1
ATOM 2232 C C . GLU A 1 292 ? 25.826 -1.807 -29.550 1.00 63.47 292 GLU A C 1
ATOM 2234 O O . GLU A 1 292 ? 25.574 -2.113 -30.717 1.00 63.47 292 GLU A O 1
ATOM 2239 N N . ALA A 1 293 ? 26.957 -1.175 -29.216 1.00 59.75 293 ALA A N 1
ATOM 2240 C CA . ALA A 1 293 ? 27.974 -0.746 -30.173 1.00 59.75 293 ALA A CA 1
ATOM 2241 C C . ALA A 1 293 ? 29.381 -1.292 -29.857 1.00 59.75 293 ALA A C 1
ATOM 2243 O O . ALA A 1 293 ? 29.838 -1.306 -28.712 1.00 59.75 293 ALA A O 1
ATOM 2244 N N . LEU A 1 294 ? 30.098 -1.708 -30.906 1.00 56.12 294 LEU A N 1
ATOM 2245 C CA . LEU A 1 294 ? 31.516 -2.073 -30.862 1.00 56.12 294 LEU A CA 1
ATOM 2246 C C . LEU A 1 294 ? 32.317 -1.208 -31.844 1.00 56.12 294 LEU A C 1
ATOM 2248 O O . LEU A 1 294 ? 32.036 -1.217 -33.048 1.00 56.12 294 LEU A O 1
ATOM 2252 N N . SER A 1 295 ? 33.347 -0.511 -31.357 1.00 63.06 295 SER A N 1
ATOM 2253 C CA . SER A 1 295 ? 34.239 0.296 -32.194 1.00 63.06 295 SER A CA 1
ATOM 2254 C C . SER A 1 295 ? 35.724 0.015 -31.918 1.00 63.06 295 SER A C 1
ATOM 2256 O O . SER A 1 295 ? 36.178 -0.133 -30.779 1.00 63.06 295 SER A O 1
ATOM 2258 N N . SER A 1 296 ? 36.511 -0.082 -32.993 1.00 63.28 296 SER A N 1
ATOM 2259 C CA . SER A 1 296 ? 37.977 -0.158 -32.925 1.00 63.28 296 SER A CA 1
ATOM 2260 C C . SER A 1 296 ? 38.618 0.785 -33.943 1.00 63.28 296 SER A C 1
ATOM 2262 O O . SER A 1 296 ? 38.287 0.715 -35.132 1.00 63.28 296 SER A O 1
ATOM 2264 N N . SER A 1 297 ? 39.554 1.636 -33.522 1.00 64.25 297 SER A N 1
ATOM 2265 C CA . SER A 1 297 ? 40.220 2.597 -34.405 1.00 64.25 297 SER A CA 1
ATOM 2266 C C . SER A 1 297 ? 41.733 2.712 -34.188 1.00 64.25 297 SER A C 1
ATOM 2268 O O . SER A 1 297 ? 42.232 2.597 -33.074 1.00 64.25 297 SER A O 1
ATOM 2270 N N . GLY A 1 298 ? 42.496 2.944 -35.261 1.00 60.81 298 GLY A N 1
ATOM 2271 C CA . GLY A 1 298 ? 43.931 3.251 -35.168 1.00 60.81 298 GLY A CA 1
ATOM 2272 C C . GLY A 1 298 ? 44.766 2.127 -34.545 1.00 60.81 298 GLY A C 1
ATOM 2273 O O . GLY A 1 298 ? 45.478 2.360 -33.570 1.00 60.81 298 GLY A O 1
ATOM 2274 N N . MET A 1 299 ? 44.655 0.912 -35.089 1.00 65.44 299 MET A N 1
ATOM 2275 C CA . MET A 1 299 ? 45.439 -0.248 -34.656 1.00 65.44 299 MET A CA 1
ATOM 2276 C C . MET A 1 299 ? 46.617 -0.481 -35.609 1.00 65.44 299 MET A C 1
ATOM 2278 O O . MET A 1 299 ? 46.407 -0.676 -36.807 1.00 65.44 299 MET A O 1
ATOM 2282 N N . SER A 1 300 ? 47.850 -0.514 -35.102 1.00 64.12 300 SER A N 1
ATOM 2283 C CA . SER A 1 300 ? 49.045 -0.757 -35.919 1.00 64.12 300 SER A CA 1
ATOM 2284 C C . SER A 1 300 ? 49.940 -1.862 -35.357 1.00 64.12 300 SER A C 1
ATOM 2286 O O . SER A 1 300 ? 50.169 -1.953 -34.152 1.00 64.12 300 SER A O 1
ATOM 2288 N N . ILE A 1 301 ? 50.458 -2.715 -36.246 1.00 62.16 301 ILE A N 1
ATOM 2289 C CA . ILE A 1 301 ? 51.433 -3.757 -35.906 1.00 62.16 301 ILE A CA 1
ATOM 2290 C C . ILE A 1 301 ? 52.620 -3.674 -36.849 1.00 62.16 301 ILE A C 1
ATOM 2292 O O . ILE A 1 301 ? 52.460 -3.752 -38.067 1.00 62.16 301 ILE A O 1
ATOM 2296 N N . GLN A 1 302 ? 53.818 -3.560 -36.283 1.00 64.06 302 GLN A N 1
ATOM 2297 C CA . GLN A 1 302 ? 55.059 -3.575 -37.046 1.00 64.06 302 GLN A CA 1
ATOM 2298 C C . GLN A 1 302 ? 55.560 -5.010 -37.282 1.00 64.06 302 GLN A C 1
ATOM 2300 O O . GLN A 1 302 ? 55.928 -5.332 -38.414 1.00 64.06 302 GLN A O 1
ATOM 2305 N N . SER A 1 303 ? 55.512 -5.877 -36.262 1.00 54.53 303 SER A N 1
ATOM 2306 C CA . SER A 1 303 ? 55.837 -7.311 -36.336 1.00 54.53 303 SER A CA 1
ATOM 2307 C C . SER A 1 303 ? 55.036 -8.132 -35.308 1.00 54.53 303 SER A C 1
ATOM 2309 O O . SER A 1 303 ? 55.109 -7.855 -34.117 1.00 54.53 303 SER A O 1
ATOM 2311 N N . GLY A 1 304 ? 54.259 -9.144 -35.712 1.00 64.31 304 GLY A N 1
ATOM 2312 C CA . GLY A 1 304 ? 53.569 -10.044 -34.764 1.00 64.31 304 GLY A CA 1
ATOM 2313 C C . GLY A 1 304 ? 52.148 -10.454 -35.154 1.00 64.31 304 GLY A C 1
ATOM 2314 O O . GLY A 1 304 ? 51.729 -10.267 -36.292 1.00 64.31 304 GLY A O 1
ATOM 2315 N N . ASP A 1 305 ? 51.399 -11.022 -34.208 1.00 58.84 305 ASP A N 1
ATOM 2316 C CA . ASP A 1 305 ? 50.084 -11.618 -34.483 1.00 58.84 305 ASP A CA 1
ATOM 2317 C C . ASP A 1 305 ? 48.942 -10.832 -33.817 1.00 58.84 305 ASP A C 1
ATOM 2319 O O . ASP A 1 305 ? 48.883 -10.709 -32.585 1.00 58.84 305 ASP A O 1
ATOM 2323 N N . LEU A 1 306 ? 47.990 -10.354 -34.632 1.00 60.47 306 LEU A N 1
ATOM 2324 C CA . LEU A 1 306 ? 46.679 -9.885 -34.176 1.00 60.47 306 LEU A CA 1
ATOM 2325 C C . LEU A 1 306 ? 45.668 -11.013 -34.327 1.00 60.47 306 LEU A C 1
ATOM 2327 O O . LEU A 1 306 ? 45.335 -11.412 -35.443 1.00 60.47 306 LEU A O 1
ATOM 2331 N N . ARG A 1 307 ? 45.151 -11.517 -33.206 1.00 59.62 307 ARG A N 1
ATOM 2332 C CA . ARG A 1 307 ? 44.184 -12.625 -33.245 1.00 59.62 307 ARG A CA 1
ATOM 2333 C C . ARG A 1 307 ? 42.727 -12.217 -33.379 1.00 59.62 307 ARG A C 1
ATOM 2335 O O . ARG A 1 307 ? 41.899 -13.069 -33.690 1.00 59.62 307 ARG A O 1
ATOM 2342 N N . ARG A 1 308 ? 42.387 -10.995 -32.960 1.00 57.22 308 ARG A N 1
ATOM 2343 C CA . ARG A 1 308 ? 41.012 -10.498 -32.979 1.00 57.22 308 ARG A CA 1
ATOM 2344 C C . ARG A 1 308 ? 40.983 -8.985 -32.768 1.00 57.22 308 ARG A C 1
ATOM 2346 O O . ARG A 1 308 ? 41.300 -8.517 -31.678 1.00 57.22 308 ARG A O 1
ATOM 2353 N N . ALA A 1 309 ? 40.578 -8.229 -33.788 1.00 54.12 309 ALA A N 1
ATOM 2354 C CA . ALA A 1 309 ? 40.378 -6.778 -33.674 1.00 54.12 309 ALA A CA 1
ATOM 2355 C C . ALA A 1 309 ? 39.073 -6.419 -32.935 1.00 54.12 309 ALA A C 1
ATOM 2357 O O . ALA A 1 309 ? 39.023 -5.442 -32.197 1.00 54.12 309 ALA A O 1
ATOM 2358 N N . LEU A 1 310 ? 38.030 -7.246 -33.089 1.00 53.69 310 LEU A N 1
ATOM 2359 C CA . LEU A 1 310 ? 36.705 -7.050 -32.492 1.00 53.69 310 LEU A CA 1
ATOM 2360 C C . LEU A 1 310 ? 36.168 -8.366 -31.914 1.00 53.69 310 LEU A C 1
ATOM 2362 O O . LEU A 1 310 ? 36.240 -9.412 -32.559 1.00 53.69 310 LEU A O 1
ATOM 2366 N N . ILE A 1 311 ? 35.609 -8.333 -30.702 1.00 57.50 311 ILE A N 1
ATOM 2367 C CA . ILE A 1 311 ? 34.991 -9.511 -30.076 1.00 57.50 311 ILE A CA 1
ATOM 2368 C C . ILE A 1 311 ? 33.574 -9.682 -30.633 1.00 57.50 311 ILE A C 1
ATOM 2370 O O . ILE A 1 311 ? 32.718 -8.843 -30.383 1.00 57.50 311 ILE A O 1
ATOM 2374 N N . SER A 1 312 ? 33.306 -10.779 -31.347 1.00 48.62 312 SER A N 1
ATOM 2375 C CA . SER A 1 312 ? 31.939 -11.197 -31.678 1.00 48.62 312 SER A CA 1
ATOM 2376 C C . SER A 1 312 ? 31.412 -12.197 -30.643 1.00 48.62 312 SER A C 1
ATOM 2378 O O . SER A 1 312 ? 32.148 -13.060 -30.152 1.00 48.62 312 SER A O 1
ATOM 2380 N N . TYR A 1 313 ? 30.131 -12.080 -30.295 1.00 52.56 313 TYR A N 1
ATOM 2381 C CA . TYR A 1 313 ? 29.443 -12.989 -29.377 1.00 52.56 313 TYR A CA 1
ATOM 2382 C C . TYR A 1 313 ? 28.639 -14.019 -30.183 1.00 52.56 313 TYR A C 1
ATOM 2384 O O . TYR A 1 313 ? 27.940 -13.662 -31.125 1.00 52.56 313 TYR A O 1
ATOM 2392 N N . LEU A 1 314 ? 28.718 -15.306 -29.817 1.00 46.38 314 LEU A N 1
ATOM 2393 C CA . LEU A 1 314 ? 28.065 -16.397 -30.568 1.00 46.38 314 LEU A CA 1
ATOM 2394 C C . LEU A 1 314 ? 26.528 -16.354 -30.536 1.00 46.38 314 LEU A C 1
ATOM 2396 O O . LEU A 1 314 ? 25.894 -16.911 -31.426 1.00 46.38 314 LEU A O 1
ATOM 2400 N N . ASN A 1 315 ? 25.939 -15.716 -29.521 1.00 44.78 315 ASN A N 1
ATOM 2401 C CA . ASN A 1 315 ? 24.502 -15.809 -29.241 1.00 44.78 315 ASN A CA 1
ATOM 2402 C C . ASN A 1 315 ? 23.730 -14.499 -29.469 1.00 44.78 315 ASN A C 1
ATOM 2404 O O . ASN A 1 315 ? 22.507 -14.518 -29.390 1.00 44.78 315 ASN A O 1
ATOM 2408 N N . TYR A 1 316 ? 24.417 -13.379 -29.730 1.00 52.59 316 TYR A N 1
ATOM 2409 C CA . TYR A 1 316 ? 23.803 -12.058 -29.900 1.00 52.59 316 TYR A CA 1
ATOM 2410 C C . TYR A 1 316 ? 24.653 -11.185 -30.831 1.00 52.59 316 TYR A C 1
ATOM 2412 O O . TYR A 1 316 ? 25.866 -11.087 -30.644 1.00 52.59 316 TYR A O 1
ATOM 2420 N N . ALA A 1 317 ? 24.017 -10.553 -31.820 1.00 50.16 317 ALA A N 1
ATOM 2421 C CA . ALA A 1 317 ? 24.661 -9.586 -32.704 1.00 50.16 317 ALA A CA 1
ATOM 2422 C C . ALA A 1 317 ? 24.526 -8.168 -32.111 1.00 50.16 317 ALA A C 1
ATOM 2424 O O . ALA A 1 317 ? 23.423 -7.818 -31.691 1.00 50.16 317 ALA A O 1
ATOM 2425 N N . PRO A 1 318 ? 25.607 -7.370 -32.052 1.00 57.88 318 PRO A N 1
ATOM 2426 C CA . PRO A 1 318 ? 25.527 -5.957 -31.673 1.00 57.88 318 PRO A CA 1
ATOM 2427 C C . PRO A 1 318 ? 24.778 -5.147 -32.745 1.00 57.88 318 PRO A C 1
ATOM 2429 O O . PRO A 1 318 ? 24.733 -5.543 -33.913 1.00 57.88 318 PRO A O 1
ATOM 2432 N N . GLU A 1 319 ? 24.212 -4.007 -32.354 1.00 55.88 319 GLU A N 1
ATOM 2433 C CA . GLU A 1 319 ? 23.442 -3.122 -33.240 1.00 55.88 319 GLU A CA 1
ATOM 2434 C C . GLU A 1 319 ? 24.349 -2.307 -34.175 1.00 55.88 319 GLU A C 1
ATOM 2436 O O . GLU A 1 319 ? 23.956 -1.974 -35.294 1.00 55.88 319 GLU A O 1
ATOM 2441 N N . GLY A 1 320 ? 25.594 -2.053 -33.758 1.00 52.66 320 GLY A N 1
ATOM 2442 C CA . GLY A 1 320 ? 26.623 -1.417 -34.576 1.00 52.66 320 GLY A CA 1
ATOM 2443 C C . GLY A 1 320 ? 28.007 -2.035 -34.378 1.00 52.66 320 GLY A C 1
ATOM 2444 O O . GLY A 1 320 ? 28.458 -2.242 -33.252 1.00 52.66 320 GLY A O 1
ATOM 2445 N N . ILE A 1 321 ? 28.712 -2.302 -35.482 1.00 54.72 321 ILE A N 1
ATOM 2446 C CA . ILE A 1 321 ? 30.122 -2.718 -35.480 1.00 54.72 321 ILE A CA 1
ATOM 2447 C C . ILE A 1 321 ? 30.899 -1.821 -36.435 1.00 54.72 321 ILE A C 1
ATOM 2449 O O . ILE A 1 321 ? 30.540 -1.705 -37.607 1.00 54.72 321 ILE A O 1
ATOM 2453 N N . SER A 1 322 ? 31.998 -1.240 -35.961 1.00 54.81 322 SER A N 1
ATOM 2454 C CA . SER A 1 322 ? 32.926 -0.494 -36.808 1.00 54.81 322 SER A CA 1
ATOM 2455 C C . SER A 1 322 ? 34.385 -0.821 -36.491 1.00 54.81 322 SER A C 1
ATOM 2457 O O . SER A 1 322 ? 34.787 -0.944 -35.336 1.00 54.81 322 SER A O 1
ATOM 2459 N N . SER A 1 323 ? 35.198 -0.949 -37.541 1.00 57.31 323 SER A N 1
ATOM 2460 C CA . SER A 1 323 ? 36.656 -1.011 -37.434 1.00 57.31 323 SER A CA 1
ATOM 2461 C C . SER A 1 323 ? 37.289 -0.112 -38.485 1.00 57.31 323 SER A C 1
ATOM 2463 O O . SER A 1 323 ? 36.979 -0.253 -39.669 1.00 57.31 323 SER A O 1
ATOM 2465 N N . SER A 1 324 ? 38.195 0.778 -38.085 1.00 62.31 324 SER A N 1
ATOM 2466 C CA . SER A 1 324 ? 38.853 1.708 -39.010 1.00 62.31 324 SER A CA 1
ATOM 2467 C C . SER A 1 324 ? 40.339 1.884 -38.708 1.00 62.31 324 SER A C 1
ATOM 2469 O O . SER A 1 324 ? 40.728 1.995 -37.551 1.00 62.31 324 SER A O 1
ATOM 2471 N N . GLY A 1 325 ? 41.177 1.978 -39.742 1.00 60.88 325 GLY A N 1
ATOM 2472 C CA . GLY A 1 325 ? 42.604 2.269 -39.562 1.00 60.88 325 GLY A CA 1
ATOM 2473 C C . GLY A 1 325 ? 43.376 1.127 -38.899 1.00 60.88 325 GLY A C 1
ATOM 2474 O O . GLY A 1 325 ? 44.067 1.355 -37.911 1.00 60.88 325 GLY A O 1
ATOM 2475 N N . VAL A 1 326 ? 43.233 -0.093 -39.428 1.00 62.03 326 VAL A N 1
ATOM 2476 C CA . VAL A 1 326 ? 44.034 -1.262 -39.032 1.00 62.03 326 VAL A CA 1
ATOM 2477 C C . VAL A 1 326 ? 45.162 -1.455 -40.047 1.00 62.03 326 VAL A C 1
ATOM 2479 O O . VAL A 1 326 ? 44.893 -1.563 -41.243 1.00 62.03 326 VAL A O 1
ATOM 2482 N N . SER A 1 327 ? 46.414 -1.514 -39.591 1.00 63.84 327 SER A N 1
ATOM 2483 C CA . SER A 1 327 ? 47.586 -1.742 -40.450 1.00 63.84 327 SER A CA 1
ATOM 2484 C C . SER A 1 327 ? 48.530 -2.794 -39.864 1.00 63.84 327 SER A C 1
ATOM 2486 O O . SER A 1 327 ? 48.905 -2.692 -38.696 1.00 63.84 327 SER A O 1
ATOM 2488 N N . VAL A 1 328 ? 48.967 -3.757 -40.683 1.00 60.38 328 VAL A N 1
ATOM 2489 C CA . VAL A 1 328 ? 49.969 -4.773 -40.313 1.00 60.38 328 VAL A CA 1
ATOM 2490 C C . VAL A 1 328 ? 51.131 -4.704 -41.302 1.00 60.38 328 VAL A C 1
ATOM 2492 O O . VAL A 1 328 ? 50.948 -4.962 -42.489 1.00 60.38 328 VAL A O 1
ATOM 2495 N N . THR A 1 329 ? 52.317 -4.341 -40.818 1.00 70.62 329 THR A N 1
ATOM 2496 C CA . THR A 1 329 ? 53.542 -4.236 -41.626 1.00 70.62 329 THR A CA 1
ATOM 2497 C C . THR A 1 329 ? 54.206 -5.601 -41.813 1.00 70.62 329 THR A C 1
ATOM 2499 O O . THR A 1 329 ? 54.669 -5.912 -42.908 1.00 70.62 329 THR A O 1
ATOM 2502 N N . SER A 1 330 ? 54.234 -6.442 -40.772 1.00 58.03 330 SER A N 1
ATOM 2503 C CA . SER A 1 330 ? 54.665 -7.843 -40.860 1.00 58.03 330 SER A CA 1
ATOM 2504 C C . SER A 1 330 ? 54.006 -8.707 -39.774 1.00 58.03 330 SER A C 1
ATOM 2506 O O . SER A 1 330 ? 53.798 -8.241 -38.655 1.00 58.03 330 SER A O 1
ATOM 2508 N N . GLY A 1 331 ? 53.647 -9.954 -40.107 1.00 66.19 331 GLY A N 1
ATOM 2509 C CA . GLY A 1 331 ? 52.955 -10.890 -39.207 1.00 66.19 331 GLY A CA 1
ATOM 2510 C C . GLY A 1 331 ? 51.546 -11.269 -39.675 1.00 66.19 331 GLY A C 1
ATOM 2511 O O . GLY A 1 331 ? 51.247 -11.142 -40.865 1.00 66.19 331 GLY A O 1
ATOM 2512 N N . THR A 1 332 ? 50.696 -11.790 -38.782 1.00 58.09 332 THR A N 1
ATOM 2513 C CA . THR A 1 332 ? 49.370 -12.315 -39.161 1.00 58.09 332 THR A CA 1
ATOM 2514 C C . THR A 1 332 ? 48.208 -11.533 -38.549 1.00 58.09 332 THR A C 1
ATOM 2516 O O . THR A 1 332 ? 48.223 -11.159 -37.378 1.00 58.09 332 THR A O 1
ATOM 2519 N N . LEU A 1 333 ? 47.183 -11.290 -39.371 1.00 57.88 333 LEU A N 1
ATOM 2520 C CA . LEU A 1 333 ? 45.870 -10.804 -38.953 1.00 57.88 333 LEU A CA 1
ATOM 2521 C C . LEU A 1 333 ? 44.884 -11.968 -39.080 1.00 57.88 333 LEU A C 1
ATOM 2523 O O . LEU A 1 333 ? 44.691 -12.483 -40.182 1.00 57.88 333 LEU A O 1
ATOM 2527 N N . SER A 1 334 ? 44.292 -12.385 -37.963 1.00 54.41 334 SER A N 1
ATOM 2528 C CA . SER A 1 334 ? 43.272 -13.443 -37.895 1.00 54.41 334 SER A CA 1
ATOM 2529 C C . SER A 1 334 ? 42.026 -12.992 -37.146 1.00 54.41 334 SER A C 1
ATOM 2531 O O . SER A 1 334 ? 42.109 -11.988 -36.399 1.00 54.41 334 SER A O 1
#